Protein AF-A0A1Q2CX01-F1 (afdb_monomer_lite)

Foldseek 3Di:
DVLVVVLCVLLVVLCVLCVVPVDPDDLLVLLVLLVVLLVLLVVLLVVLLVLLVVVLVVVLVVVVVVVDDPVVSCVVSVVLVVVSVVLVVLLVVLSVLLVVLSVVLCVVQSCQLVVLLVLLVVLLVVLVVLLVVLVVLQVPLADPPDDDDVSVQSNLQSLLQSLVSNLSSLLSNLSSQLSNSVSSLSSSLSVQLSVLSNVLSVQLNVLSVDDDDRSSSSNSSSVSSVVSSVSNVCSVPPVVVVVSVVVSVVLNVCLVPFFPSDDPVDHDGTNPCSVPGTGRSNPRDHSPPDPDDD

pLDDT: mean 82.12, std 16.68, range [26.47, 97.44]

Sequence (294 aa):
MMLAMQADAVVGAIKQYAAKAELDLRATTEFEEVVDQLSGLMEAVGTAYRLDKKDAERRRLHFLQAKLSGTIVEQMFKPFFDSGAMIKAACDKALREIAEAINQLGDKAAHVPAALERDAATWESASSTIGGFTVEINGVSKLEGWTGKSAESYGNASKVQAGASTELSGVASAVANALGAIACFNRAIFLECRQAIRRATVDTMAATATGGGLYSRTVKATKILARLLDEIAKATNNPDLAAASDELQSQIAATRNSPALLTPEGWPSGGSQHGVNPSQTNNVPGAGGGGAPR

Secondary structure (DSSP, 8-state):
-HHHHHHHHHHHHHHHHHHTTT----HHHHHHHHHHHHHHHHHHHHHHHHHHHHHHHHHHHHHHHTT--HHHHHHHHHHHHHHHHHHHHHHHHHHHHHHHHHHHHHHHHTTHHHHHHHHHHHHHHHHHHHHHHHHHHHHTSS-TT--SHHHHHHHHHHHHHHHHHHHHHHHHHHHHHHHHHHHHHHHHHHHHHHHHHHHHHHHHHHHHH---STTHHHHHHHHHHHHHHHHHHHHHS-HHHHHHHHHHHHHHHHHHH--SS-BTTB---SSTTTTPPPP----S--TT------

Structure (mmCIF, N/CA/C/O backbone):
data_AF-A0A1Q2CX01-F1
#
_entry.id   AF-A0A1Q2CX01-F1
#
loop_
_atom_site.group_PDB
_atom_site.id
_atom_site.type_symbol
_atom_site.label_atom_id
_atom_site.label_alt_id
_atom_site.label_comp_id
_atom_site.label_asym_id
_atom_site.label_entity_id
_atom_site.label_seq_id
_atom_site.pdbx_PDB_ins_code
_atom_site.Cartn_x
_atom_site.Cartn_y
_atom_site.Cartn_z
_atom_site.occupancy
_atom_site.B_iso_or_equiv
_atom_site.auth_seq_id
_atom_site.auth_comp_id
_atom_site.auth_asym_id
_atom_site.auth_atom_id
_atom_site.pdbx_PDB_model_num
ATOM 1 N N . MET A 1 1 ? 3.708 -9.521 28.121 1.00 36.50 1 MET A N 1
ATOM 2 C CA . MET A 1 1 ? 5.023 -8.897 27.848 1.00 36.50 1 MET A CA 1
ATOM 3 C C . MET A 1 1 ? 5.535 -9.209 26.438 1.00 36.50 1 MET A C 1
ATOM 5 O O . MET A 1 1 ? 5.982 -8.289 25.779 1.00 36.50 1 MET A O 1
ATOM 9 N N . MET A 1 2 ? 5.391 -10.441 25.927 1.00 26.47 2 MET A N 1
ATOM 10 C CA . MET A 1 2 ? 5.813 -10.804 24.558 1.00 26.47 2 MET A CA 1
ATOM 11 C C . MET A 1 2 ? 4.973 -10.140 23.435 1.00 26.47 2 MET A C 1
ATOM 13 O O . MET A 1 2 ? 5.539 -9.702 22.445 1.00 26.47 2 MET A O 1
ATOM 17 N N . LEU A 1 3 ? 3.661 -9.949 23.643 1.00 28.11 3 LEU A N 1
ATOM 18 C CA . LEU A 1 3 ? 2.757 -9.256 22.698 1.00 28.11 3 LEU A CA 1
ATOM 19 C C . LEU A 1 3 ? 3.035 -7.744 22.552 1.00 28.11 3 LEU A C 1
ATOM 21 O O . LEU A 1 3 ? 2.860 -7.184 21.477 1.00 28.11 3 LEU A O 1
ATOM 25 N N . ALA A 1 4 ? 3.521 -7.080 23.609 1.00 31.80 4 ALA A N 1
ATOM 26 C CA . ALA A 1 4 ? 3.850 -5.650 23.563 1.00 31.80 4 ALA A CA 1
ATOM 27 C C . ALA A 1 4 ? 5.120 -5.373 22.734 1.00 31.80 4 ALA A C 1
ATOM 29 O O . ALA A 1 4 ? 5.174 -4.391 22.007 1.00 31.80 4 ALA A O 1
ATOM 30 N N . MET A 1 5 ? 6.105 -6.283 22.770 1.00 32.12 5 MET A N 1
ATOM 31 C CA . MET A 1 5 ? 7.311 -6.196 21.932 1.00 32.12 5 MET A CA 1
ATOM 32 C C . MET A 1 5 ? 7.038 -6.443 20.438 1.00 32.12 5 MET A C 1
ATOM 34 O O . MET A 1 5 ? 7.841 -6.035 19.605 1.00 32.12 5 MET A O 1
ATOM 38 N N . GLN A 1 6 ? 5.936 -7.116 20.086 1.00 38.88 6 GLN A N 1
ATOM 39 C CA . GLN A 1 6 ? 5.583 -7.437 18.696 1.00 38.88 6 GLN A CA 1
ATOM 40 C C . GLN A 1 6 ? 4.768 -6.316 18.028 1.00 38.88 6 GLN A C 1
ATOM 42 O O . GLN A 1 6 ? 4.998 -6.011 16.858 1.00 38.88 6 GLN A O 1
ATOM 47 N N . ALA A 1 7 ? 3.920 -5.614 18.789 1.00 36.34 7 ALA A N 1
ATOM 48 C CA . ALA A 1 7 ? 3.224 -4.408 18.329 1.00 36.34 7 ALA A CA 1
ATOM 49 C C . ALA A 1 7 ? 4.196 -3.266 17.964 1.00 36.34 7 ALA A C 1
ATOM 51 O O . ALA A 1 7 ? 4.007 -2.582 16.956 1.00 36.34 7 ALA A O 1
ATOM 52 N N . ASP A 1 8 ? 5.289 -3.116 18.720 1.00 43.22 8 ASP A N 1
ATOM 53 C CA . ASP A 1 8 ? 6.345 -2.135 18.435 1.00 43.22 8 ASP A CA 1
ATOM 54 C C . ASP A 1 8 ? 7.087 -2.408 17.117 1.00 43.22 8 ASP A C 1
ATOM 56 O O . ASP A 1 8 ? 7.623 -1.478 16.518 1.00 43.22 8 ASP A O 1
ATOM 60 N N . ALA A 1 9 ? 7.101 -3.650 16.622 1.00 47.25 9 ALA A N 1
ATOM 61 C CA . ALA A 1 9 ? 7.786 -4.001 15.380 1.00 47.25 9 ALA A CA 1
ATOM 62 C C . ALA A 1 9 ? 6.994 -3.569 14.138 1.00 47.25 9 ALA A C 1
ATOM 64 O O . ALA A 1 9 ? 7.571 -2.989 13.221 1.00 47.25 9 ALA A O 1
ATOM 65 N N . VAL A 1 10 ? 5.672 -3.779 14.122 1.00 43.06 10 VAL A N 1
ATOM 66 C CA . VAL A 1 10 ? 4.801 -3.340 13.014 1.00 43.06 10 VAL A CA 1
ATOM 67 C C . VAL A 1 10 ? 4.686 -1.822 13.002 1.00 43.06 10 VAL A C 1
ATOM 69 O O . VAL A 1 10 ? 4.912 -1.186 11.975 1.00 43.06 10 VAL A O 1
ATOM 72 N N . VAL A 1 11 ? 4.433 -1.220 14.163 1.00 43.66 11 VAL A N 1
ATOM 73 C CA . VAL A 1 11 ? 4.425 0.238 14.325 1.00 43.66 11 VAL A CA 1
ATOM 74 C C . VAL A 1 11 ? 5.796 0.826 14.020 1.00 43.66 11 VAL A C 1
ATOM 76 O O . VAL A 1 11 ? 5.876 1.888 13.416 1.00 43.66 11 VAL A O 1
ATOM 79 N N . GLY A 1 12 ? 6.876 0.147 14.401 1.00 47.84 12 GLY A N 1
ATOM 80 C CA . GLY A 1 12 ? 8.248 0.535 14.101 1.00 47.84 12 GLY A CA 1
ATOM 81 C C . GLY A 1 12 ? 8.561 0.473 12.610 1.00 47.84 12 GLY A C 1
ATOM 82 O O . GLY A 1 12 ? 9.168 1.405 12.095 1.00 47.84 12 GLY A O 1
ATOM 83 N N . ALA A 1 13 ? 8.096 -0.556 11.899 1.00 49.69 13 ALA A N 1
ATOM 84 C CA . ALA A 1 13 ? 8.238 -0.675 10.452 1.00 49.69 13 ALA A CA 1
ATOM 85 C C . ALA A 1 13 ? 7.418 0.398 9.721 1.00 49.69 13 ALA A C 1
ATOM 87 O O . ALA A 1 13 ? 7.971 1.101 8.878 1.00 49.69 13 ALA A O 1
ATOM 88 N N . ILE A 1 14 ? 6.152 0.604 10.110 1.00 47.97 14 ILE A N 1
ATOM 89 C CA . ILE A 1 14 ? 5.280 1.667 9.582 1.00 47.97 14 ILE A CA 1
ATOM 90 C C . ILE A 1 14 ? 5.895 3.041 9.849 1.00 47.97 14 ILE A C 1
ATOM 92 O O . ILE A 1 14 ? 5.997 3.853 8.937 1.00 47.97 14 ILE A O 1
ATOM 96 N N . LYS A 1 15 ? 6.351 3.311 11.079 1.00 42.69 15 LYS A N 1
ATOM 97 C CA . LYS A 1 15 ? 6.956 4.594 11.458 1.00 42.69 15 LYS A CA 1
ATOM 98 C C . LYS A 1 15 ? 8.313 4.805 10.810 1.00 42.69 15 LYS A C 1
ATOM 100 O O . LYS A 1 15 ? 8.594 5.927 10.425 1.00 42.69 15 LYS A O 1
ATOM 105 N N . GLN A 1 16 ? 9.153 3.784 10.654 1.00 51.91 16 GLN A N 1
ATOM 106 C CA . GLN A 1 16 ? 10.405 3.916 9.901 1.00 51.91 16 GLN A CA 1
ATOM 107 C C . GLN A 1 16 ? 10.135 4.202 8.424 1.00 51.91 16 GLN A C 1
ATOM 109 O O . GLN A 1 16 ? 10.851 5.008 7.831 1.00 51.91 16 GLN A O 1
ATOM 114 N N . TYR A 1 17 ? 9.098 3.591 7.849 1.00 44.72 17 TYR A N 1
ATOM 115 C CA . TYR A 1 17 ? 8.656 3.880 6.489 1.00 44.72 17 TYR A CA 1
ATOM 116 C C . TYR A 1 17 ? 8.076 5.294 6.357 1.00 44.72 17 TYR A C 1
ATOM 118 O O . TYR A 1 17 ? 8.481 6.033 5.465 1.00 44.72 17 TYR A O 1
ATOM 126 N N . ALA A 1 18 ? 7.206 5.712 7.279 1.00 41.25 18 ALA A N 1
ATOM 127 C CA . ALA A 1 18 ? 6.589 7.036 7.297 1.00 41.25 18 ALA A CA 1
ATOM 128 C C . ALA A 1 18 ? 7.594 8.160 7.610 1.00 41.25 18 ALA A C 1
ATOM 130 O O . ALA A 1 18 ? 7.585 9.197 6.952 1.00 41.25 18 ALA A O 1
ATOM 131 N N . ALA A 1 19 ? 8.512 7.942 8.559 1.00 44.62 19 ALA A N 1
ATOM 132 C CA . ALA A 1 19 ? 9.551 8.899 8.946 1.00 44.62 19 ALA A CA 1
ATOM 133 C C . ALA A 1 19 ? 10.652 9.042 7.888 1.00 44.62 19 ALA A C 1
ATOM 135 O O . ALA A 1 19 ? 11.235 10.114 7.763 1.00 44.62 19 ALA A O 1
ATOM 136 N N . LYS A 1 20 ? 10.926 7.999 7.089 1.00 43.31 20 LYS A N 1
ATOM 137 C CA . LYS A 1 20 ? 11.776 8.135 5.895 1.00 43.31 20 LYS A CA 1
ATOM 138 C C . LYS A 1 20 ? 11.107 8.930 4.771 1.00 43.31 20 LYS A C 1
ATOM 140 O O . LYS A 1 20 ? 11.813 9.329 3.847 1.00 43.31 20 LYS A O 1
ATOM 145 N N . ALA A 1 21 ? 9.787 9.112 4.809 1.00 43.44 21 ALA A N 1
ATOM 146 C CA . ALA A 1 21 ? 9.013 9.498 3.637 1.00 43.44 21 ALA A CA 1
ATOM 147 C C . ALA A 1 21 ? 8.280 10.849 3.715 1.00 43.44 21 ALA A C 1
ATOM 149 O O . ALA A 1 21 ? 7.718 11.212 2.688 1.00 43.44 21 ALA A O 1
ATOM 150 N N . GLU A 1 22 ? 8.281 11.581 4.845 1.00 42.69 22 GLU A N 1
ATOM 151 C CA . GLU A 1 22 ? 7.557 12.872 5.012 1.00 42.69 22 GLU A CA 1
ATOM 152 C C . GLU A 1 22 ? 6.192 12.872 4.281 1.00 42.69 22 GLU A C 1
ATOM 154 O O . GLU A 1 22 ? 5.928 13.664 3.378 1.00 42.69 22 GLU A O 1
ATOM 159 N N . LEU A 1 23 ? 5.348 11.885 4.597 1.00 46.50 23 LEU A N 1
ATOM 160 C CA . LEU A 1 23 ? 4.123 11.600 3.846 1.00 46.50 23 LEU A CA 1
ATOM 161 C C . LEU A 1 23 ? 2.998 12.590 4.191 1.00 46.50 23 LEU A C 1
ATOM 163 O O . LEU A 1 23 ? 2.188 12.326 5.074 1.00 46.50 23 LEU A O 1
ATOM 167 N N . ASP A 1 24 ? 2.927 13.689 3.439 1.00 44.38 24 ASP A N 1
ATOM 168 C CA . ASP A 1 24 ? 1.780 14.612 3.371 1.00 44.38 24 ASP A CA 1
ATOM 169 C C . ASP A 1 24 ? 1.174 14.601 1.948 1.00 44.38 24 ASP A C 1
ATOM 171 O O . ASP A 1 24 ? 1.136 15.602 1.233 1.00 44.38 24 ASP A O 1
ATOM 175 N N . LEU A 1 25 ? 0.795 13.410 1.469 1.00 47.06 25 LEU A N 1
ATOM 176 C CA . LEU A 1 25 ? 0.334 13.172 0.088 1.00 47.06 25 LEU A CA 1
ATOM 177 C C . LEU A 1 25 ? -1.130 12.678 0.057 1.00 47.06 25 LEU A C 1
ATOM 179 O O . LEU A 1 25 ? -1.686 12.296 1.088 1.00 47.06 25 LEU A O 1
ATOM 183 N N . ARG A 1 26 ? -1.818 12.758 -1.088 1.00 53.38 26 ARG A N 1
ATOM 184 C CA . ARG A 1 26 ? -3.241 12.384 -1.250 1.00 53.38 26 ARG A CA 1
ATOM 185 C C . ARG A 1 26 ? -3.375 11.192 -2.194 1.00 53.38 26 ARG A C 1
ATOM 187 O O . ARG A 1 26 ? -3.143 11.406 -3.370 1.00 53.38 26 ARG A O 1
ATOM 194 N N . ALA A 1 27 ? -3.900 10.053 -1.722 1.00 49.62 27 ALA A N 1
ATOM 195 C CA . ALA A 1 27 ? -3.931 8.724 -2.382 1.00 49.62 27 ALA A CA 1
ATOM 196 C C . ALA A 1 27 ? -4.066 8.649 -3.928 1.00 49.62 27 ALA A C 1
ATOM 198 O O . ALA A 1 27 ? -3.458 7.792 -4.570 1.00 49.62 27 ALA A O 1
ATOM 199 N N . THR A 1 28 ? -4.908 9.488 -4.541 1.00 59.72 28 THR A N 1
ATOM 200 C CA . THR A 1 28 ? -5.078 9.543 -6.007 1.00 59.72 28 THR A CA 1
ATOM 201 C C . THR A 1 28 ? -3.853 10.120 -6.712 1.00 59.72 28 THR A C 1
ATOM 203 O O . THR A 1 28 ? -3.489 9.671 -7.794 1.00 59.72 28 THR A O 1
ATOM 206 N N . THR A 1 29 ? -3.181 11.069 -6.070 1.00 73.12 29 THR A N 1
ATOM 207 C CA . THR A 1 29 ? -1.984 11.738 -6.565 1.00 73.12 29 THR A CA 1
ATOM 208 C C . THR A 1 29 ? -0.785 10.789 -6.603 1.00 73.12 29 THR A C 1
ATOM 210 O O . THR A 1 29 ? -0.017 10.850 -7.551 1.00 73.12 29 THR A O 1
ATOM 213 N N . GLU A 1 30 ? -0.616 9.859 -5.656 1.00 75.44 30 GLU A N 1
ATOM 214 C CA . GLU A 1 30 ? 0.538 8.944 -5.666 1.00 75.44 30 GLU A CA 1
ATOM 215 C C . GLU A 1 30 ? 0.474 7.949 -6.831 1.00 75.44 30 GLU A C 1
ATOM 217 O O . GLU A 1 30 ? 1.506 7.649 -7.433 1.00 75.44 30 GLU A O 1
ATOM 222 N N . PHE A 1 31 ? -0.715 7.441 -7.177 1.00 84.44 31 PHE A N 1
ATOM 223 C CA . PHE A 1 31 ? -0.859 6.582 -8.356 1.00 84.44 31 PHE A CA 1
ATOM 224 C C . PHE A 1 31 ? -0.663 7.374 -9.656 1.00 84.44 31 PHE A C 1
ATOM 226 O O . PHE A 1 31 ? 0.059 6.917 -10.541 1.00 84.44 31 PHE A O 1
ATOM 233 N N . GLU A 1 32 ? -1.241 8.575 -9.755 1.00 85.94 32 GLU A N 1
ATOM 234 C CA . GLU A 1 32 ? -1.018 9.481 -10.891 1.00 85.94 32 GLU A CA 1
ATOM 235 C C . GLU A 1 32 ? 0.477 9.788 -11.073 1.00 85.94 32 GLU A C 1
ATOM 237 O O . GLU A 1 32 ? 1.008 9.658 -12.173 1.00 85.94 32 GLU A O 1
ATOM 242 N N . GLU A 1 33 ? 1.202 10.062 -9.988 1.00 87.81 33 GLU A N 1
ATOM 243 C CA . GLU A 1 33 ? 2.649 10.267 -10.023 1.00 87.81 33 GLU A CA 1
ATOM 244 C C . GLU A 1 33 ? 3.415 9.024 -10.499 1.00 87.81 33 GLU A C 1
ATOM 246 O O . GLU A 1 33 ? 4.408 9.153 -11.217 1.00 87.81 33 GLU A O 1
ATOM 251 N N . VAL A 1 34 ? 2.991 7.812 -10.123 1.00 90.00 34 VAL A N 1
ATOM 252 C CA . VAL A 1 34 ? 3.582 6.562 -10.640 1.00 90.00 34 VAL A CA 1
ATOM 253 C C . VAL A 1 34 ? 3.391 6.465 -12.159 1.00 90.00 34 VAL A C 1
ATOM 255 O O . VAL A 1 34 ? 4.343 6.134 -12.872 1.00 90.00 34 VAL A O 1
ATOM 258 N N . VAL A 1 35 ? 2.198 6.791 -12.662 1.00 91.12 35 VAL A N 1
ATOM 259 C CA . VAL A 1 35 ? 1.880 6.798 -14.101 1.00 91.12 35 VAL A CA 1
ATOM 260 C C . VAL A 1 35 ? 2.681 7.872 -14.850 1.00 91.12 35 VAL A C 1
ATOM 262 O O . VAL A 1 35 ? 3.231 7.607 -15.925 1.00 91.12 35 VAL A O 1
ATOM 265 N N . ASP A 1 36 ? 2.835 9.058 -14.268 1.00 91.56 36 ASP A N 1
ATOM 266 C CA . ASP A 1 36 ? 3.650 10.136 -14.831 1.00 91.56 36 ASP A CA 1
ATOM 267 C C . ASP A 1 36 ? 5.134 9.741 -14.906 1.00 91.56 36 ASP A C 1
ATOM 269 O O . ASP A 1 36 ? 5.790 9.924 -15.937 1.00 91.56 36 ASP A O 1
ATOM 273 N N . GLN A 1 37 ? 5.676 9.124 -13.849 1.00 93.25 37 GLN A N 1
ATOM 274 C CA . GLN A 1 37 ? 7.053 8.618 -13.854 1.00 93.25 37 GLN A CA 1
ATOM 275 C C . GLN A 1 37 ? 7.252 7.502 -14.888 1.00 93.25 37 GLN A C 1
ATOM 277 O O . GLN A 1 37 ? 8.307 7.445 -15.530 1.00 93.25 37 GLN A O 1
ATOM 282 N N . LEU A 1 38 ? 6.253 6.634 -15.087 1.00 94.25 38 LEU A N 1
ATOM 283 C CA . LEU A 1 38 ? 6.289 5.606 -16.127 1.00 94.25 38 LEU A CA 1
ATOM 284 C C . LEU A 1 38 ? 6.375 6.236 -17.522 1.00 94.25 38 LEU A C 1
ATOM 286 O O . LEU A 1 38 ? 7.168 5.785 -18.350 1.00 94.25 38 LEU A O 1
ATOM 290 N N . SER A 1 39 ? 5.625 7.310 -17.768 1.00 94.44 39 SER A N 1
ATOM 291 C CA . SER A 1 39 ? 5.695 8.060 -19.027 1.00 94.44 39 SER A CA 1
ATOM 292 C C . SER A 1 39 ? 7.102 8.626 -19.266 1.00 94.44 39 SER A C 1
ATOM 294 O O . SER A 1 39 ? 7.655 8.477 -20.360 1.00 94.44 39 SER A O 1
ATOM 296 N N . GLY A 1 40 ? 7.739 9.171 -18.224 1.00 94.19 40 GLY A N 1
ATOM 297 C CA . GLY A 1 40 ? 9.136 9.619 -18.280 1.00 94.19 40 GLY A CA 1
ATOM 298 C C . GLY A 1 40 ? 10.131 8.486 -18.577 1.00 94.19 40 GLY A C 1
ATOM 299 O O . GLY A 1 40 ? 11.054 8.654 -19.380 1.00 94.19 40 GLY A O 1
ATOM 300 N N . LEU A 1 41 ? 9.925 7.299 -17.997 1.00 96.56 41 LEU A N 1
ATOM 301 C CA . LEU A 1 41 ? 10.729 6.111 -18.302 1.00 96.56 41 LEU A CA 1
ATOM 302 C C . LEU A 1 41 ? 10.573 5.685 -19.769 1.00 96.56 41 LEU A C 1
ATOM 304 O O . LEU A 1 41 ? 11.568 5.402 -20.442 1.00 96.56 41 LEU A O 1
ATOM 308 N N . MET A 1 42 ? 9.341 5.661 -20.285 1.00 96.44 42 MET A N 1
ATOM 309 C CA . MET A 1 42 ? 9.060 5.329 -21.685 1.00 96.44 42 MET A CA 1
ATOM 310 C C . MET A 1 42 ? 9.773 6.294 -22.641 1.00 96.44 42 MET A C 1
ATOM 312 O O . MET A 1 42 ? 10.374 5.854 -23.628 1.00 96.44 42 MET A O 1
ATOM 316 N N . GLU A 1 43 ? 9.780 7.592 -22.332 1.00 95.94 43 GLU A N 1
ATOM 317 C CA . GLU A 1 43 ? 10.514 8.594 -23.108 1.00 95.94 43 GLU A CA 1
ATOM 318 C C . GLU A 1 43 ? 12.036 8.371 -23.056 1.00 95.94 43 GLU A C 1
ATOM 320 O O . GLU A 1 43 ? 12.714 8.438 -24.092 1.00 95.94 43 GLU A O 1
ATOM 325 N N . ALA A 1 44 ? 12.587 8.052 -21.881 1.00 95.69 44 ALA A N 1
ATOM 326 C CA . ALA A 1 44 ? 14.011 7.768 -21.715 1.00 95.69 44 ALA A CA 1
ATOM 327 C C . ALA A 1 44 ? 14.448 6.540 -22.538 1.00 95.69 44 ALA A C 1
ATOM 329 O O . ALA A 1 44 ? 15.446 6.599 -23.267 1.00 95.69 44 ALA A O 1
ATOM 330 N N . VAL A 1 45 ? 13.667 5.454 -22.505 1.00 95.88 45 VAL A N 1
ATOM 331 C CA . VAL A 1 45 ? 13.909 4.246 -23.315 1.00 95.88 45 VAL A CA 1
ATOM 332 C C . VAL A 1 45 ? 13.783 4.555 -24.810 1.00 95.88 45 VAL A C 1
ATOM 334 O O . VAL A 1 45 ? 14.649 4.170 -25.603 1.00 95.88 45 VAL A O 1
ATOM 337 N N . GLY A 1 46 ? 12.753 5.308 -25.210 1.00 94.88 46 GLY A N 1
ATOM 338 C CA . GLY A 1 46 ? 12.572 5.749 -26.594 1.00 94.88 46 GLY A CA 1
ATOM 339 C C . GLY A 1 46 ? 13.741 6.603 -27.095 1.00 94.88 46 GLY A C 1
ATOM 340 O O . GLY A 1 46 ? 14.172 6.482 -28.244 1.00 94.88 46 GLY A O 1
ATOM 341 N N . THR A 1 47 ? 14.315 7.432 -26.227 1.00 95.19 47 THR A N 1
ATOM 342 C CA . THR A 1 47 ? 15.509 8.230 -26.524 1.00 95.19 47 THR A CA 1
ATOM 343 C C . THR A 1 47 ? 16.753 7.361 -26.684 1.00 95.19 47 THR A C 1
ATOM 345 O O . THR A 1 47 ? 17.475 7.532 -27.669 1.00 95.19 47 THR A O 1
ATOM 348 N N . ALA A 1 48 ? 16.971 6.381 -25.802 1.00 94.31 48 ALA A N 1
ATOM 349 C CA . ALA A 1 48 ? 18.068 5.420 -25.934 1.00 94.31 48 ALA A CA 1
ATOM 350 C C . ALA A 1 48 ? 18.020 4.681 -27.285 1.00 94.31 48 ALA A C 1
ATOM 352 O O . ALA A 1 48 ? 19.030 4.621 -27.994 1.00 94.31 48 ALA A O 1
ATOM 353 N N . TYR A 1 49 ? 16.834 4.212 -27.688 1.00 94.56 49 TYR A N 1
ATOM 354 C CA . TYR A 1 49 ? 16.635 3.547 -28.977 1.00 94.56 49 TYR A CA 1
ATOM 355 C C . TYR A 1 49 ? 16.879 4.475 -30.174 1.00 94.56 49 TYR A C 1
ATOM 357 O O . TYR A 1 49 ? 17.566 4.094 -31.124 1.00 94.56 49 TYR A O 1
ATOM 365 N N . ARG A 1 50 ? 16.366 5.715 -30.140 1.00 94.56 50 ARG A N 1
ATOM 366 C CA . ARG A 1 50 ? 16.596 6.705 -31.211 1.00 94.56 50 ARG A CA 1
ATOM 367 C C . ARG A 1 50 ? 18.084 6.999 -31.411 1.00 94.56 50 ARG A C 1
ATOM 369 O O . ARG A 1 50 ? 18.535 7.082 -32.554 1.00 94.56 50 ARG A O 1
ATOM 376 N N . LEU A 1 51 ? 18.841 7.142 -30.322 1.00 93.69 51 LEU A N 1
ATOM 377 C CA . LEU A 1 51 ? 20.288 7.370 -30.380 1.00 93.69 51 LEU A CA 1
ATOM 378 C C . LEU A 1 51 ? 21.024 6.175 -30.992 1.00 93.69 51 LEU A C 1
ATOM 380 O O . LEU A 1 51 ? 21.851 6.360 -31.883 1.00 93.69 51 LEU A O 1
ATOM 384 N N . ASP A 1 52 ? 20.686 4.957 -30.575 1.00 93.31 52 ASP A N 1
ATOM 385 C CA . ASP A 1 52 ? 21.293 3.745 -31.125 1.00 93.31 52 ASP A CA 1
ATOM 386 C C . ASP A 1 52 ? 20.978 3.551 -32.614 1.00 93.31 52 ASP A C 1
ATOM 388 O O . ASP A 1 52 ? 21.872 3.217 -33.395 1.00 93.31 52 ASP A O 1
ATOM 392 N N . LYS A 1 53 ? 19.734 3.818 -33.034 1.00 92.06 53 LYS A N 1
ATOM 393 C CA . LYS A 1 53 ? 19.335 3.772 -34.447 1.00 92.06 53 LYS A CA 1
ATOM 394 C C . LYS A 1 53 ? 20.141 4.770 -35.284 1.00 92.06 53 LYS A C 1
ATOM 396 O O . LYS A 1 53 ? 20.675 4.402 -36.330 1.00 92.06 53 LYS A O 1
ATOM 401 N N . LYS A 1 54 ? 20.293 6.005 -34.796 1.00 92.25 54 LYS A N 1
ATOM 402 C CA . LYS A 1 54 ? 21.090 7.051 -35.455 1.00 92.25 54 LYS A CA 1
ATOM 403 C C . LYS A 1 54 ? 22.570 6.665 -35.567 1.00 92.25 54 LYS A C 1
ATOM 405 O O . LYS A 1 54 ? 23.183 6.892 -36.610 1.00 92.25 54 LYS A O 1
ATOM 410 N N . ASP A 1 55 ? 23.143 6.063 -34.525 1.00 90.56 55 ASP A N 1
ATOM 411 C CA . ASP A 1 55 ? 24.528 5.578 -34.545 1.00 90.56 55 ASP A CA 1
ATOM 412 C C . ASP A 1 55 ? 24.711 4.421 -35.546 1.00 90.56 55 ASP A C 1
ATOM 414 O O . ASP A 1 55 ? 25.709 4.385 -36.272 1.00 90.56 55 ASP A O 1
ATOM 418 N N . ALA A 1 56 ? 23.740 3.504 -35.639 1.00 88.25 56 ALA A N 1
ATOM 419 C CA . ALA A 1 56 ? 23.747 2.414 -36.615 1.00 88.25 56 ALA A CA 1
ATOM 420 C C . ALA A 1 56 ? 23.671 2.931 -38.063 1.00 88.25 56 ALA A C 1
ATOM 422 O O . ALA A 1 56 ? 24.455 2.510 -38.917 1.00 88.25 56 ALA A O 1
ATOM 423 N N . GLU A 1 57 ? 22.781 3.889 -38.333 1.00 89.19 57 GLU A N 1
ATOM 424 C CA . GLU A 1 57 ? 22.653 4.546 -39.640 1.00 89.19 57 GLU A CA 1
ATOM 425 C C . GLU A 1 57 ? 23.929 5.302 -40.027 1.00 89.19 57 GLU A C 1
ATOM 427 O O . GLU A 1 57 ? 24.417 5.160 -41.149 1.00 89.19 57 GLU A O 1
ATOM 432 N N . ARG A 1 58 ? 24.533 6.044 -39.088 1.00 88.81 58 ARG A N 1
ATOM 433 C CA . ARG A 1 58 ? 25.807 6.744 -39.315 1.00 88.81 58 ARG A CA 1
ATOM 434 C C . ARG A 1 58 ? 26.931 5.772 -39.674 1.00 88.81 58 ARG A C 1
ATOM 436 O O . ARG A 1 58 ? 27.691 6.045 -40.600 1.00 88.81 58 ARG A O 1
ATOM 443 N N . ARG A 1 59 ? 27.031 4.635 -38.974 1.00 85.00 59 ARG A N 1
ATOM 444 C CA . ARG A 1 59 ? 28.015 3.589 -39.299 1.00 85.00 59 ARG A CA 1
ATOM 445 C C . ARG A 1 59 ? 27.767 3.030 -40.700 1.00 85.00 59 ARG A C 1
ATOM 447 O O . ARG A 1 59 ? 28.706 2.991 -41.487 1.00 85.00 59 ARG A O 1
ATOM 454 N N . ARG A 1 60 ? 26.522 2.688 -41.054 1.00 83.44 60 ARG A N 1
ATOM 455 C CA . ARG A 1 60 ? 26.166 2.230 -42.412 1.00 83.44 60 ARG A CA 1
ATOM 456 C C . ARG A 1 60 ? 26.602 3.236 -43.483 1.00 83.44 60 ARG A C 1
ATOM 458 O O . ARG A 1 60 ? 27.228 2.842 -44.463 1.00 83.44 60 ARG A O 1
ATOM 465 N N . LEU A 1 61 ? 26.305 4.523 -43.289 1.00 86.25 61 LEU A N 1
ATOM 466 C CA . LEU A 1 61 ? 26.692 5.588 -44.221 1.00 86.25 61 LEU A CA 1
ATOM 467 C C . LEU A 1 61 ? 28.212 5.690 -44.381 1.00 86.25 61 LEU A C 1
ATOM 469 O O . LEU A 1 61 ? 28.693 5.791 -45.506 1.00 86.25 61 LEU A O 1
ATOM 473 N N . HIS A 1 62 ? 28.968 5.595 -43.286 1.00 83.69 62 HIS A N 1
ATOM 474 C CA . HIS A 1 62 ? 30.431 5.593 -43.332 1.00 83.69 62 HIS A CA 1
ATOM 475 C C . HIS A 1 62 ? 30.982 4.420 -44.167 1.00 83.69 62 HIS A C 1
ATOM 477 O O . HIS A 1 62 ? 31.891 4.608 -44.972 1.00 83.69 62 HIS A O 1
ATOM 483 N N . PHE A 1 63 ? 30.404 3.217 -44.046 1.00 78.44 63 PHE A N 1
ATOM 484 C CA . PHE A 1 63 ? 30.804 2.062 -44.865 1.00 78.44 63 PHE A CA 1
ATOM 485 C C . PHE A 1 63 ? 30.417 2.199 -46.345 1.00 78.44 63 PHE A C 1
ATOM 487 O O . PHE A 1 63 ? 31.189 1.788 -47.209 1.00 78.44 63 PHE A O 1
ATOM 494 N N . LEU A 1 64 ? 29.269 2.810 -46.658 1.00 78.56 64 LEU A N 1
ATOM 495 C CA . LEU A 1 64 ? 28.891 3.125 -48.045 1.00 78.56 64 LEU A CA 1
ATOM 496 C C . LEU A 1 64 ? 29.845 4.155 -48.672 1.00 78.56 64 LEU A C 1
ATOM 498 O O . LEU A 1 64 ? 30.246 4.011 -49.825 1.00 78.56 64 LEU A O 1
ATOM 502 N N . GLN A 1 65 ? 30.252 5.173 -47.908 1.00 82.12 65 GLN A N 1
ATOM 503 C CA . GLN A 1 65 ? 31.212 6.189 -48.355 1.00 82.12 65 GLN A CA 1
ATOM 504 C C . GLN A 1 65 ? 32.623 5.622 -48.565 1.00 82.12 65 GLN A C 1
ATOM 506 O O . GLN A 1 65 ? 33.351 6.104 -49.432 1.00 82.12 65 GLN A O 1
ATOM 511 N N . ALA A 1 66 ? 32.983 4.546 -47.859 1.00 79.06 66 ALA A N 1
ATOM 512 C CA . ALA A 1 66 ? 34.236 3.811 -48.044 1.00 79.06 66 ALA A CA 1
ATOM 513 C C . ALA A 1 66 ? 34.299 2.975 -49.349 1.00 79.06 66 ALA A C 1
ATOM 515 O O . ALA A 1 66 ? 35.181 2.132 -49.496 1.00 79.06 66 ALA A O 1
ATOM 516 N N . LYS A 1 67 ? 33.392 3.220 -50.310 1.00 68.12 67 LYS A N 1
ATOM 517 C CA . LYS A 1 67 ? 33.325 2.598 -51.649 1.00 68.12 67 LYS A CA 1
ATOM 518 C C . LYS A 1 67 ? 33.077 1.084 -51.674 1.00 68.12 67 LYS A C 1
ATOM 520 O O . LYS A 1 67 ? 33.366 0.431 -52.676 1.00 68.12 67 LYS A O 1
ATOM 525 N N . LEU A 1 68 ? 32.495 0.517 -50.620 1.00 69.62 68 LEU A N 1
ATOM 526 C CA . LEU A 1 68 ? 31.930 -0.832 -50.691 1.00 69.62 68 LEU A CA 1
ATOM 527 C C . LEU A 1 68 ? 30.658 -0.817 -51.552 1.00 69.62 68 LEU A C 1
ATOM 529 O O . LEU A 1 68 ? 29.903 0.157 -51.535 1.00 69.62 68 LEU A O 1
ATOM 533 N N . SER A 1 69 ? 30.403 -1.890 -52.308 1.00 74.50 69 SER A N 1
ATOM 534 C CA . SER A 1 69 ? 29.172 -1.978 -53.099 1.00 74.50 69 SER A CA 1
ATOM 535 C C . SER A 1 69 ? 27.946 -1.968 -52.178 1.00 74.50 69 SER A C 1
ATOM 537 O O . SER A 1 69 ? 27.958 -2.572 -51.101 1.00 74.50 69 SER A O 1
ATOM 539 N N . GLY A 1 70 ? 26.875 -1.287 -52.600 1.00 73.56 70 GLY A N 1
ATOM 540 C CA . GLY A 1 70 ? 25.657 -1.145 -51.792 1.00 73.56 70 GLY A CA 1
ATOM 541 C C . GLY A 1 70 ? 25.089 -2.490 -51.329 1.00 73.56 70 GLY A C 1
ATOM 542 O O . GLY A 1 70 ? 24.718 -2.632 -50.168 1.00 73.56 70 GLY A O 1
ATOM 543 N N . THR A 1 71 ? 25.138 -3.507 -52.192 1.00 79.56 71 THR A N 1
ATOM 544 C CA . THR A 1 71 ? 24.679 -4.871 -51.893 1.00 79.56 71 THR A CA 1
ATOM 545 C C . THR A 1 71 ? 25.515 -5.559 -50.808 1.00 79.56 71 THR A C 1
ATOM 547 O O . THR A 1 71 ? 24.953 -6.225 -49.941 1.00 79.56 71 THR A O 1
ATOM 550 N N . ILE A 1 72 ? 26.844 -5.377 -50.807 1.00 78.00 72 ILE A N 1
ATOM 551 C CA . ILE A 1 72 ? 27.726 -5.952 -49.776 1.00 78.00 72 ILE A CA 1
ATOM 552 C C . ILE A 1 72 ? 27.471 -5.274 -48.427 1.00 78.00 72 ILE A C 1
ATOM 554 O O . ILE A 1 72 ? 27.379 -5.951 -47.403 1.00 78.00 72 ILE A O 1
ATOM 558 N N . VAL A 1 73 ? 27.303 -3.947 -48.412 1.00 75.56 73 VAL A N 1
ATOM 559 C CA . VAL A 1 73 ? 26.997 -3.214 -47.174 1.00 75.56 73 VAL A CA 1
ATOM 560 C C . VAL A 1 73 ? 25.621 -3.599 -46.630 1.00 75.56 73 VAL A C 1
ATOM 562 O O . VAL A 1 73 ? 25.474 -3.775 -45.424 1.00 75.56 73 VAL A O 1
ATOM 565 N N . GLU A 1 74 ? 24.617 -3.787 -47.486 1.00 77.88 74 GLU A N 1
ATOM 566 C CA . GLU A 1 74 ? 23.290 -4.238 -47.056 1.00 77.88 74 GLU A CA 1
ATOM 567 C C . GLU A 1 74 ? 23.308 -5.644 -46.460 1.00 77.88 74 GLU A C 1
ATOM 569 O O . GLU A 1 74 ? 22.752 -5.844 -45.380 1.00 77.88 74 GLU A O 1
ATOM 574 N N . GLN A 1 75 ? 23.990 -6.600 -47.096 1.00 80.56 75 GLN A N 1
ATOM 575 C CA . GLN A 1 75 ? 24.124 -7.953 -46.547 1.00 80.56 75 GLN A CA 1
ATOM 576 C C . GLN A 1 75 ? 24.898 -7.965 -45.223 1.00 80.56 75 GLN A C 1
ATOM 578 O O . GLN A 1 75 ? 24.515 -8.679 -44.300 1.00 80.56 75 GLN A O 1
ATOM 583 N N . MET A 1 76 ? 25.938 -7.137 -45.099 1.00 77.38 76 MET A N 1
ATOM 584 C CA . MET A 1 76 ? 26.733 -7.026 -43.875 1.00 77.38 76 MET A CA 1
ATOM 585 C C . MET A 1 76 ? 25.947 -6.377 -42.729 1.00 77.38 76 MET A C 1
ATOM 587 O O . MET A 1 76 ? 26.099 -6.779 -41.576 1.00 77.38 76 MET A O 1
ATOM 591 N N . PHE A 1 77 ? 25.099 -5.386 -43.028 1.00 78.62 77 PHE A N 1
ATOM 592 C CA . PHE A 1 77 ? 24.356 -4.650 -42.005 1.00 78.62 77 PHE A CA 1
ATOM 593 C C . PHE A 1 77 ? 22.988 -5.236 -41.647 1.00 78.62 77 PHE A C 1
ATOM 595 O O . PHE A 1 77 ? 22.486 -4.961 -40.555 1.00 78.62 77 PHE A O 1
ATOM 602 N N . LYS A 1 78 ? 22.393 -6.062 -42.514 1.00 80.31 78 LYS A N 1
ATOM 603 C CA . LYS A 1 78 ? 21.080 -6.680 -42.284 1.00 80.31 78 LYS A CA 1
ATOM 604 C C . LYS A 1 78 ? 20.968 -7.406 -40.929 1.00 80.31 78 LYS A C 1
ATOM 606 O O . LYS A 1 78 ? 20.065 -7.042 -40.178 1.00 80.31 78 LYS A O 1
ATOM 611 N N . PRO A 1 79 ? 21.904 -8.290 -40.521 1.00 78.94 79 PRO A N 1
ATOM 612 C CA . PRO A 1 79 ? 21.834 -8.951 -39.213 1.00 78.94 79 PRO A CA 1
ATOM 613 C C . PRO A 1 79 ? 21.820 -7.976 -38.026 1.00 78.94 79 PRO A C 1
ATOM 615 O O . PRO A 1 79 ? 21.205 -8.255 -36.998 1.00 78.94 79 PRO A O 1
ATOM 618 N N . PHE A 1 80 ? 22.469 -6.813 -38.154 1.00 77.00 80 PHE A N 1
ATOM 619 C CA . PHE A 1 80 ? 22.487 -5.794 -37.103 1.00 77.00 80 PHE A CA 1
ATOM 620 C C . PHE A 1 80 ? 21.167 -5.027 -37.009 1.00 77.00 80 PHE A C 1
ATOM 622 O O . PHE A 1 80 ? 20.741 -4.691 -35.904 1.00 77.00 80 PHE A O 1
ATOM 629 N N . PHE A 1 81 ? 20.512 -4.751 -38.140 1.00 79.00 81 PHE A N 1
ATOM 630 C CA . PHE A 1 81 ? 19.177 -4.150 -38.142 1.00 79.00 81 PHE A CA 1
ATOM 631 C C . PHE A 1 81 ? 18.119 -5.130 -37.633 1.00 79.00 81 PHE A C 1
ATOM 633 O O . PHE A 1 81 ? 17.293 -4.735 -36.812 1.00 79.00 81 PHE A O 1
ATOM 640 N N . ASP A 1 82 ? 18.205 -6.402 -38.027 1.00 83.44 82 ASP A N 1
ATOM 641 C CA . ASP A 1 82 ? 17.329 -7.465 -37.527 1.00 83.44 82 ASP A CA 1
ATOM 642 C C . ASP A 1 82 ? 17.503 -7.633 -36.004 1.00 83.44 82 ASP A C 1
ATOM 644 O O . ASP A 1 82 ? 16.526 -7.623 -35.254 1.00 83.44 82 ASP A O 1
ATOM 648 N N . SER A 1 83 ? 18.750 -7.644 -35.515 1.00 84.06 83 SER A N 1
ATOM 649 C CA . SER A 1 83 ? 19.050 -7.645 -34.073 1.00 84.06 83 SER A CA 1
ATOM 650 C C . SER A 1 83 ? 18.505 -6.399 -33.367 1.00 84.06 83 SER A C 1
ATOM 652 O O . SER A 1 83 ? 17.946 -6.497 -32.278 1.00 84.06 83 SER A O 1
ATOM 654 N N . GLY A 1 84 ? 18.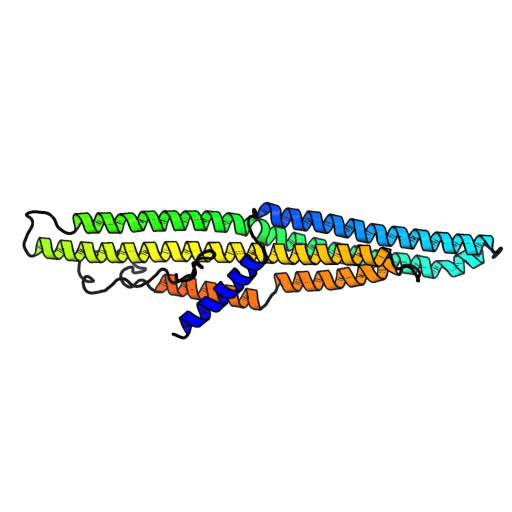616 -5.220 -33.988 1.00 87.44 84 GLY A N 1
ATOM 655 C CA . GLY A 1 84 ? 18.053 -3.974 -33.466 1.00 87.44 84 GLY A CA 1
ATOM 656 C C . GLY A 1 84 ? 16.529 -4.012 -33.330 1.00 87.44 84 GLY A C 1
ATOM 657 O O . GLY A 1 84 ? 15.989 -3.533 -32.331 1.00 87.44 84 GLY A O 1
ATOM 658 N N . ALA A 1 85 ? 15.832 -4.618 -34.295 1.00 89.44 85 ALA A N 1
ATOM 659 C CA . ALA A 1 85 ? 14.389 -4.830 -34.230 1.00 89.44 85 ALA A CA 1
ATOM 660 C C . ALA A 1 85 ? 14.008 -5.792 -33.093 1.00 89.44 85 ALA A C 1
ATOM 662 O O . ALA A 1 85 ? 13.082 -5.498 -32.337 1.00 89.44 85 ALA A O 1
ATOM 663 N N . MET A 1 86 ? 14.757 -6.886 -32.910 1.00 91.31 86 MET A N 1
ATOM 664 C CA . MET A 1 86 ? 14.549 -7.816 -31.792 1.00 91.31 86 MET A CA 1
ATOM 665 C C . MET A 1 86 ? 14.780 -7.144 -30.431 1.00 91.31 86 MET A C 1
ATOM 667 O O . MET A 1 86 ? 13.972 -7.312 -29.519 1.00 91.31 86 MET A O 1
ATOM 671 N N . ILE A 1 87 ? 15.842 -6.342 -30.297 1.00 91.25 87 ILE A N 1
ATOM 672 C CA . ILE A 1 87 ? 16.145 -5.596 -29.065 1.00 91.25 87 ILE A CA 1
ATOM 673 C C . ILE A 1 87 ? 15.029 -4.587 -28.761 1.00 91.25 87 ILE A C 1
ATOM 675 O O . ILE A 1 87 ? 14.573 -4.501 -27.620 1.00 91.25 87 ILE A O 1
ATOM 679 N N . LYS A 1 88 ? 14.538 -3.861 -29.776 1.00 93.06 88 LYS A N 1
ATOM 680 C CA . LYS A 1 88 ? 13.398 -2.950 -29.610 1.00 93.06 88 LYS A CA 1
ATOM 681 C C . LYS A 1 88 ? 12.153 -3.703 -29.143 1.00 93.06 88 LYS A C 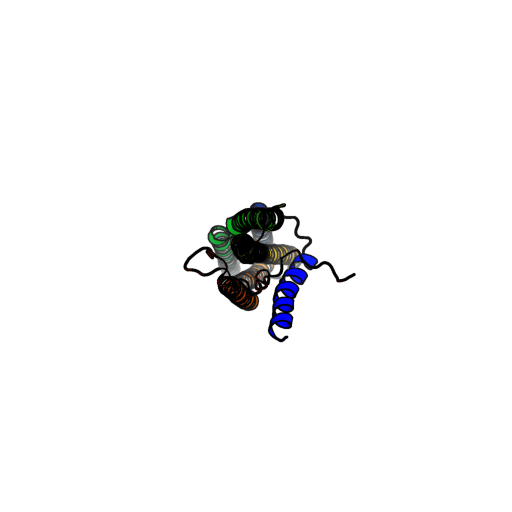1
ATOM 683 O O . LYS A 1 88 ? 11.525 -3.281 -28.179 1.00 93.06 88 LYS A O 1
ATOM 688 N N . ALA A 1 89 ? 11.826 -4.827 -29.781 1.00 93.94 89 ALA A N 1
ATOM 689 C CA . ALA A 1 89 ? 10.668 -5.635 -29.414 1.00 93.94 89 ALA A CA 1
ATOM 690 C C . ALA A 1 89 ? 10.755 -6.148 -27.965 1.00 93.94 89 ALA A C 1
ATOM 692 O O . ALA A 1 89 ? 9.747 -6.150 -27.258 1.00 93.94 89 ALA A O 1
ATOM 693 N N . ALA A 1 90 ? 11.950 -6.528 -27.498 1.00 92.31 90 ALA A N 1
ATOM 694 C CA . ALA A 1 90 ? 12.179 -6.915 -26.107 1.00 92.31 90 ALA A CA 1
ATOM 695 C C . ALA A 1 90 ? 11.957 -5.744 -25.131 1.00 92.31 90 ALA A C 1
ATOM 697 O O . ALA A 1 90 ? 11.283 -5.917 -24.117 1.00 92.31 90 ALA A O 1
ATOM 698 N N . CYS A 1 91 ? 12.455 -4.545 -25.452 1.00 93.88 91 CYS A N 1
ATOM 699 C CA . CYS A 1 91 ? 12.180 -3.330 -24.675 1.00 93.88 91 CYS A CA 1
ATOM 700 C C . CYS A 1 91 ? 10.686 -2.981 -24.640 1.00 93.88 91 CYS A C 1
ATOM 702 O O . CYS A 1 91 ? 10.148 -2.733 -23.564 1.00 93.88 91 CYS A O 1
ATOM 704 N N . ASP A 1 92 ? 10.008 -2.992 -25.790 1.00 94.94 92 ASP A N 1
ATOM 705 C CA . ASP A 1 92 ? 8.573 -2.697 -25.881 1.00 94.94 92 ASP A CA 1
ATOM 706 C C . ASP A 1 92 ? 7.735 -3.728 -25.103 1.00 94.94 92 ASP A C 1
ATOM 708 O O . ASP A 1 92 ? 6.693 -3.396 -24.540 1.00 94.94 92 ASP A O 1
ATOM 712 N N . LYS A 1 93 ? 8.161 -5.000 -25.080 1.00 95.75 93 LYS A N 1
ATOM 713 C CA . LYS A 1 93 ? 7.531 -6.041 -24.256 1.00 95.75 93 LYS A CA 1
ATOM 714 C C . LYS A 1 93 ? 7.698 -5.733 -22.770 1.00 95.75 93 LYS A C 1
ATOM 716 O O . LYS A 1 93 ? 6.697 -5.697 -22.069 1.00 95.75 93 LYS A O 1
ATOM 721 N N . ALA A 1 94 ? 8.919 -5.445 -22.322 1.00 95.12 94 ALA A N 1
ATOM 722 C CA . ALA A 1 94 ? 9.190 -5.139 -20.919 1.00 95.12 94 ALA A CA 1
ATOM 723 C C . ALA A 1 94 ? 8.431 -3.887 -20.439 1.00 95.12 94 ALA A C 1
ATOM 725 O O . ALA A 1 94 ? 7.854 -3.898 -19.358 1.00 95.12 94 ALA A O 1
ATOM 726 N N . LEU A 1 95 ? 8.362 -2.828 -21.257 1.00 96.69 95 LEU A N 1
ATOM 727 C CA . LEU A 1 95 ? 7.563 -1.636 -20.940 1.00 96.69 95 LEU A CA 1
ATOM 728 C C . LEU A 1 95 ? 6.069 -1.952 -20.818 1.00 96.69 95 LEU A C 1
ATOM 730 O O . LEU A 1 95 ? 5.420 -1.436 -19.913 1.00 96.69 95 LEU A O 1
ATOM 734 N N . ARG A 1 96 ? 5.524 -2.804 -21.697 1.00 96.44 96 ARG A N 1
ATOM 735 C CA . ARG A 1 96 ? 4.126 -3.248 -21.593 1.00 96.44 96 ARG A CA 1
ATOM 736 C C . ARG A 1 96 ? 3.876 -4.063 -20.331 1.00 96.44 96 ARG A C 1
ATOM 738 O O . ARG A 1 96 ? 2.876 -3.818 -19.676 1.00 96.44 96 ARG A O 1
ATOM 745 N N . GLU A 1 97 ? 4.779 -4.974 -19.978 1.00 96.12 97 GLU A N 1
ATOM 746 C CA . GLU A 1 97 ? 4.669 -5.772 -18.749 1.00 96.12 97 GLU A CA 1
ATOM 747 C C . GLU A 1 97 ? 4.704 -4.881 -17.496 1.00 96.12 97 GLU A C 1
ATOM 749 O O . GLU A 1 97 ? 3.896 -5.064 -16.590 1.00 96.12 97 GLU A O 1
ATOM 754 N N . ILE A 1 98 ? 5.575 -3.866 -17.467 1.00 96.06 98 ILE A N 1
ATOM 755 C CA . ILE A 1 98 ? 5.621 -2.873 -16.381 1.00 96.06 98 ILE A CA 1
ATOM 756 C C . ILE A 1 98 ? 4.327 -2.049 -16.328 1.00 96.06 98 ILE A C 1
ATOM 758 O O . ILE A 1 98 ? 3.760 -1.872 -15.253 1.00 96.06 98 ILE A O 1
ATOM 762 N N . ALA A 1 99 ? 3.849 -1.555 -17.474 1.00 95.50 99 ALA A N 1
ATOM 763 C CA . ALA A 1 99 ? 2.614 -0.779 -17.547 1.00 95.50 99 ALA A CA 1
ATOM 764 C C . ALA A 1 99 ? 1.399 -1.600 -17.096 1.00 95.50 99 ALA A C 1
ATOM 766 O O . ALA A 1 99 ? 0.561 -1.105 -16.350 1.00 95.50 99 ALA A O 1
ATOM 767 N N . GLU A 1 100 ? 1.321 -2.865 -17.505 1.00 94.38 100 GLU A N 1
ATOM 768 C CA . GLU A 1 100 ? 0.271 -3.784 -17.078 1.00 94.38 100 GLU A CA 1
ATOM 769 C C . GLU A 1 100 ? 0.332 -4.043 -15.569 1.00 94.38 100 GLU A C 1
ATOM 771 O O . GLU A 1 100 ? -0.696 -3.946 -14.903 1.00 94.38 100 GLU A O 1
ATOM 776 N N . ALA A 1 101 ? 1.520 -4.285 -15.007 1.00 93.00 101 ALA A N 1
ATOM 777 C CA . ALA A 1 101 ? 1.691 -4.468 -13.566 1.00 93.00 101 ALA A CA 1
ATOM 778 C C . ALA A 1 101 ? 1.251 -3.228 -12.763 1.00 93.00 101 ALA A C 1
ATOM 780 O O . ALA A 1 101 ? 0.557 -3.358 -11.754 1.00 93.00 101 ALA A O 1
ATOM 781 N N . ILE A 1 102 ? 1.605 -2.025 -13.229 1.00 92.56 102 ILE A N 1
ATOM 782 C CA . ILE A 1 102 ? 1.199 -0.758 -12.602 1.00 92.56 102 ILE A CA 1
ATOM 783 C C . ILE A 1 102 ? -0.313 -0.547 -12.720 1.00 92.56 102 ILE A C 1
ATOM 785 O O . ILE A 1 102 ? -0.949 -0.205 -11.727 1.00 92.56 102 ILE A O 1
ATOM 789 N N . ASN A 1 103 ? -0.910 -0.795 -13.888 1.00 89.56 103 ASN A N 1
ATOM 790 C CA . ASN A 1 103 ? -2.356 -0.660 -14.077 1.00 89.56 103 ASN A CA 1
ATOM 791 C C . ASN A 1 103 ? -3.133 -1.642 -13.193 1.00 89.56 103 ASN A C 1
ATOM 793 O O . ASN A 1 103 ? -4.068 -1.237 -12.511 1.00 89.56 103 ASN A O 1
ATOM 797 N N . GLN A 1 104 ? -2.701 -2.905 -13.119 1.00 88.38 104 GLN A N 1
ATOM 798 C CA . GLN A 1 104 ? -3.310 -3.895 -12.226 1.00 88.38 104 GLN A CA 1
ATOM 799 C C . GLN A 1 104 ? -3.216 -3.483 -10.749 1.00 88.38 104 GLN A C 1
ATOM 801 O O . GLN A 1 104 ? -4.137 -3.758 -9.978 1.00 88.38 104 GLN A O 1
ATOM 806 N N . LEU A 1 105 ? -2.114 -2.841 -10.341 1.00 85.94 105 LEU A N 1
ATOM 807 C CA . LEU A 1 105 ? -1.971 -2.277 -8.999 1.00 85.94 105 LEU A CA 1
ATOM 808 C C . LEU A 1 105 ? -2.933 -1.097 -8.787 1.00 85.94 105 LEU A C 1
ATOM 810 O O . LEU A 1 105 ? -3.604 -1.032 -7.757 1.00 85.94 105 LEU A O 1
ATOM 814 N N . GLY A 1 106 ? -3.038 -0.201 -9.769 1.00 82.50 106 GLY A N 1
ATOM 815 C CA . GLY A 1 106 ? -3.952 0.940 -9.752 1.00 82.50 106 GLY A CA 1
ATOM 816 C C . GLY A 1 106 ? -5.416 0.529 -9.614 1.00 82.50 106 GLY A C 1
ATOM 817 O O . GLY A 1 106 ? -6.094 0.973 -8.687 1.00 82.50 106 GLY A O 1
ATOM 818 N N . ASP A 1 107 ? -5.877 -0.388 -10.466 1.00 77.44 107 ASP A N 1
ATOM 819 C CA . ASP A 1 107 ? -7.259 -0.883 -10.480 1.00 77.44 107 ASP A CA 1
ATOM 820 C C . ASP A 1 107 ? -7.666 -1.500 -9.134 1.00 77.44 107 ASP A C 1
ATOM 822 O O . ASP A 1 107 ? -8.795 -1.330 -8.670 1.00 77.44 107 ASP A O 1
ATOM 826 N N . LYS A 1 108 ? -6.733 -2.204 -8.482 1.00 76.88 108 LYS A N 1
ATOM 827 C CA . LYS A 1 108 ? -6.985 -2.886 -7.207 1.00 76.88 108 LYS A CA 1
ATOM 828 C C . LYS A 1 108 ? -6.879 -1.965 -5.996 1.00 76.88 108 LYS A C 1
ATOM 830 O O . LYS A 1 108 ? -7.618 -2.170 -5.037 1.00 76.88 108 LYS A O 1
ATOM 835 N N . ALA A 1 109 ? -5.950 -1.008 -6.003 1.00 78.25 109 ALA A N 1
ATOM 836 C CA . ALA A 1 109 ? -5.510 -0.352 -4.772 1.00 78.25 109 ALA A CA 1
ATOM 837 C C . ALA A 1 109 ? -5.503 1.184 -4.803 1.00 78.25 109 ALA A C 1
ATOM 839 O O . ALA A 1 109 ? -5.421 1.780 -3.734 1.00 78.25 109 ALA A O 1
ATOM 840 N N . ALA A 1 110 ? -5.625 1.861 -5.952 1.00 76.38 110 ALA A N 1
ATOM 841 C CA . ALA A 1 110 ? -5.446 3.324 -6.007 1.00 76.38 110 ALA A CA 1
ATOM 842 C C . ALA A 1 110 ? -6.482 4.106 -5.176 1.00 76.38 110 ALA A C 1
ATOM 844 O O . ALA A 1 110 ? -6.159 5.106 -4.540 1.00 76.38 110 ALA A O 1
ATOM 845 N N . HIS A 1 111 ? -7.732 3.640 -5.136 1.00 71.38 111 HIS A N 1
ATOM 846 C CA . HIS A 1 111 ? -8.815 4.289 -4.384 1.00 71.38 111 HIS A CA 1
ATOM 847 C C . HIS A 1 111 ? -8.877 3.862 -2.907 1.00 71.38 111 HIS A C 1
ATOM 849 O O . HIS A 1 111 ? -9.581 4.485 -2.108 1.00 71.38 111 HIS A O 1
ATOM 855 N N . VAL A 1 112 ? -8.155 2.801 -2.540 1.00 79.06 112 VAL A N 1
ATOM 856 C CA . VAL A 1 112 ? -8.272 2.140 -1.237 1.00 79.06 112 VAL A CA 1
ATOM 857 C C . VAL A 1 112 ? -7.769 3.020 -0.082 1.00 79.06 112 VAL A C 1
ATOM 859 O O . VAL A 1 112 ? -8.518 3.157 0.884 1.00 79.06 112 VAL A O 1
ATOM 862 N N . PRO A 1 113 ? -6.593 3.687 -0.138 1.00 85.00 113 PRO A N 1
ATOM 863 C CA . PRO A 1 113 ? -6.109 4.469 1.002 1.00 85.00 113 PRO A CA 1
ATOM 864 C C . PRO A 1 113 ? -7.062 5.596 1.420 1.00 85.00 113 PRO A C 1
ATOM 866 O O . PRO A 1 113 ? -7.396 5.707 2.594 1.00 85.00 113 PRO A O 1
ATOM 869 N N . ALA A 1 114 ? -7.560 6.391 0.467 1.00 81.75 114 ALA A N 1
ATOM 870 C CA . ALA A 1 114 ? -8.467 7.501 0.775 1.00 81.75 114 ALA A CA 1
ATOM 871 C C . ALA A 1 114 ? -9.825 7.027 1.319 1.00 81.75 114 ALA A C 1
ATOM 873 O O . ALA A 1 114 ? -10.418 7.695 2.168 1.00 81.75 114 ALA A O 1
ATOM 874 N N . ALA A 1 115 ? -10.332 5.888 0.833 1.00 77.06 115 ALA A N 1
ATOM 875 C CA . ALA A 1 115 ? -11.546 5.283 1.372 1.00 77.06 115 ALA A CA 1
ATOM 876 C C . ALA A 1 115 ? -11.332 4.822 2.824 1.00 77.06 115 ALA A C 1
ATOM 878 O O . ALA A 1 115 ? -12.102 5.201 3.702 1.00 77.06 115 ALA A O 1
ATOM 879 N N . LEU A 1 116 ? -10.235 4.104 3.088 1.00 83.81 116 LEU A N 1
ATOM 880 C CA . LEU A 1 116 ? -9.875 3.636 4.428 1.00 83.81 116 LEU A CA 1
ATOM 881 C C . LEU A 1 116 ? -9.651 4.786 5.417 1.00 83.81 116 LEU A C 1
ATOM 883 O O . LEU A 1 116 ? -10.064 4.685 6.564 1.00 83.81 116 LEU A O 1
ATOM 887 N N . GLU A 1 117 ? -9.038 5.889 4.991 1.00 87.19 117 GLU A N 1
ATOM 888 C CA . GLU A 1 117 ? -8.840 7.081 5.829 1.00 87.19 117 GLU A CA 1
ATOM 889 C C . GLU A 1 117 ? -10.158 7.768 6.189 1.00 87.19 117 GLU A C 1
ATOM 891 O O . GLU A 1 117 ? -10.342 8.217 7.321 1.00 87.19 117 GLU A O 1
ATOM 896 N N . ARG A 1 118 ? -11.100 7.835 5.243 1.00 84.25 118 ARG A N 1
ATOM 897 C CA . ARG A 1 118 ? -12.440 8.371 5.506 1.00 84.25 118 ARG A CA 1
ATOM 898 C C . ARG A 1 118 ? -13.200 7.491 6.494 1.00 84.25 118 ARG A C 1
ATOM 900 O O . ARG A 1 118 ? -13.842 8.009 7.412 1.00 84.25 118 ARG A O 1
ATOM 907 N N . ASP A 1 119 ? -13.112 6.178 6.321 1.00 81.50 119 ASP A N 1
ATOM 908 C CA . ASP A 1 119 ? -13.727 5.224 7.236 1.00 81.50 119 ASP A CA 1
ATOM 909 C C . ASP A 1 119 ? -13.066 5.311 8.618 1.00 81.50 119 ASP A C 1
ATOM 911 O O . ASP A 1 119 ? -13.769 5.385 9.625 1.00 81.50 119 ASP A O 1
ATOM 915 N N . ALA A 1 120 ? -11.735 5.422 8.682 1.00 88.25 120 ALA A N 1
ATOM 916 C CA . ALA A 1 120 ? -10.994 5.641 9.922 1.00 88.25 120 ALA A CA 1
ATOM 917 C C . ALA A 1 120 ? -11.465 6.907 10.651 1.00 88.25 120 ALA A C 1
ATOM 919 O O . ALA A 1 120 ? -11.767 6.852 11.840 1.00 88.25 120 ALA A O 1
ATOM 920 N N . ALA A 1 121 ? -11.611 8.030 9.942 1.00 90.19 121 ALA A N 1
ATOM 921 C CA . ALA A 1 121 ? -12.122 9.274 10.518 1.00 90.19 121 ALA A CA 1
ATOM 922 C C . ALA A 1 121 ? -13.563 9.134 11.043 1.00 90.19 121 ALA A C 1
ATOM 924 O O . ALA A 1 121 ? -13.909 9.699 12.082 1.00 90.19 121 ALA A O 1
ATOM 925 N N . THR A 1 122 ? -14.398 8.351 10.354 1.00 88.50 122 THR A N 1
ATOM 926 C CA . THR A 1 122 ? -15.772 8.055 10.789 1.00 88.50 122 THR A CA 1
ATOM 927 C C . THR A 1 122 ? -15.774 7.244 12.086 1.00 88.50 122 THR A C 1
ATOM 929 O O . THR A 1 122 ? -16.495 7.584 13.025 1.00 88.50 122 THR A O 1
ATOM 932 N N . TRP A 1 123 ? -14.931 6.212 12.176 1.00 90.94 123 TRP A N 1
ATOM 933 C CA . TRP A 1 123 ? -14.771 5.400 13.384 1.00 90.94 123 TRP A CA 1
ATOM 934 C C . TRP A 1 123 ? -14.174 6.182 14.556 1.00 90.94 123 TRP A C 1
ATOM 936 O O . TRP A 1 123 ? -14.622 6.012 15.688 1.00 90.94 123 TRP A O 1
ATOM 946 N N . GLU A 1 124 ? -13.232 7.086 14.298 1.00 94.69 124 GLU A N 1
ATOM 947 C CA . GLU A 1 124 ? -12.659 7.963 15.323 1.00 94.69 124 GLU A CA 1
ATOM 948 C C . GLU A 1 124 ? -13.711 8.944 15.870 1.00 94.69 124 GLU A C 1
ATOM 950 O O . GLU A 1 124 ? -13.848 9.125 17.082 1.00 94.69 124 GLU A O 1
ATOM 955 N N . SER A 1 125 ? -14.541 9.518 14.993 1.00 93.75 125 SER A N 1
ATOM 956 C CA . SER A 1 125 ? -15.672 10.357 15.405 1.00 93.75 125 SER A CA 1
ATOM 957 C C . SER A 1 125 ? -16.710 9.570 16.217 1.00 93.75 125 SER A C 1
ATOM 959 O O . SER A 1 125 ? -17.202 10.062 17.240 1.00 93.75 125 SER A O 1
ATOM 961 N N . ALA A 1 126 ? -17.003 8.329 15.818 1.00 91.62 126 ALA A N 1
ATOM 962 C CA . ALA A 1 126 ? -17.878 7.440 16.575 1.00 91.62 126 ALA A CA 1
ATOM 963 C C . ALA A 1 126 ? -17.288 7.121 17.957 1.00 91.62 126 ALA A C 1
ATOM 965 O O . ALA A 1 126 ? -17.988 7.253 18.959 1.00 91.62 126 ALA A O 1
ATOM 966 N N . SER A 1 127 ? -15.996 6.785 18.026 1.00 93.94 127 SER A N 1
ATOM 967 C CA . SER A 1 127 ? -15.261 6.556 19.275 1.00 93.94 127 SER A CA 1
ATOM 968 C C . SER A 1 127 ? -15.395 7.737 20.237 1.00 93.94 127 SER A C 1
ATOM 970 O O . SER A 1 127 ? -15.754 7.542 21.402 1.00 93.94 127 SER A O 1
ATOM 972 N N . SER A 1 128 ? -15.182 8.961 19.741 1.00 94.94 128 SER A N 1
ATOM 973 C CA . SER A 1 128 ? -15.326 10.192 20.523 1.00 94.94 128 SER A CA 1
ATOM 974 C C . SER A 1 128 ? -16.762 10.396 21.020 1.00 94.94 128 SER A C 1
ATOM 976 O O . SER A 1 128 ? -16.972 10.670 22.202 1.00 94.94 128 SER A O 1
ATOM 978 N N . THR A 1 129 ? -17.754 10.182 20.151 1.00 95.44 129 THR A N 1
ATOM 979 C CA . THR A 1 129 ? -19.180 10.294 20.502 1.00 95.44 129 THR A CA 1
ATOM 980 C C . THR A 1 129 ? -19.566 9.300 21.601 1.00 95.44 129 THR A C 1
ATOM 982 O O . THR A 1 129 ? -20.179 9.678 22.597 1.00 95.44 129 THR A O 1
ATOM 985 N N . ILE A 1 130 ? -19.152 8.037 21.464 1.00 93.62 130 ILE A N 1
ATOM 986 C CA . ILE A 1 130 ? -19.411 6.981 22.450 1.00 93.62 130 ILE A CA 1
ATOM 987 C C . ILE A 1 130 ? -18.725 7.297 23.786 1.00 93.62 130 ILE A C 1
ATOM 989 O O . ILE A 1 130 ? -19.327 7.121 24.846 1.00 93.62 130 ILE A O 1
ATOM 993 N N . GLY A 1 131 ? -17.492 7.812 23.748 1.00 92.94 131 GLY A N 1
ATOM 994 C CA . GLY A 1 131 ? -16.785 8.281 24.941 1.00 92.94 131 GLY A CA 1
ATOM 995 C C . GLY A 1 131 ? -17.536 9.399 25.676 1.00 92.94 131 GLY A C 1
ATOM 996 O O . GLY A 1 131 ? -17.530 9.435 26.908 1.00 92.94 131 GLY A O 1
ATOM 997 N N . GLY A 1 132 ? -18.253 10.259 24.944 1.00 93.12 132 GLY A N 1
ATOM 998 C CA . GLY A 1 132 ? -19.160 11.263 25.506 1.00 93.12 132 GLY A CA 1
ATOM 999 C C . GLY A 1 132 ? -20.290 10.653 26.342 1.00 93.12 132 GLY A C 1
ATOM 1000 O O . GLY A 1 132 ? -20.534 11.106 27.461 1.00 93.12 132 GLY A O 1
ATOM 1001 N N . PHE A 1 133 ? -20.905 9.559 25.876 1.00 93.75 133 PHE A N 1
ATOM 1002 C CA . PHE A 1 133 ? -21.950 8.867 26.641 1.00 93.75 133 PHE A CA 1
ATOM 1003 C C . PHE A 1 133 ? -21.439 8.314 27.972 1.00 93.75 133 PHE A C 1
ATOM 100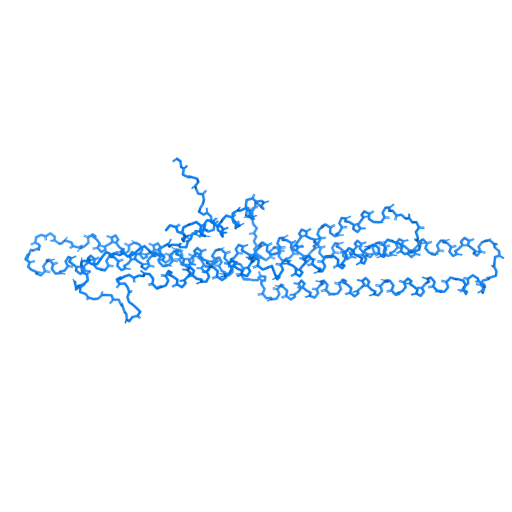5 O O . PHE A 1 133 ? -22.171 8.335 28.958 1.00 93.75 133 PHE A O 1
ATOM 1012 N N . THR A 1 134 ? -20.182 7.869 28.055 1.00 93.12 134 THR A N 1
ATOM 1013 C CA . THR A 1 134 ? -19.583 7.457 29.336 1.00 93.12 134 THR A CA 1
ATOM 1014 C C . THR A 1 134 ? -19.612 8.597 30.360 1.00 93.12 134 THR A C 1
ATOM 1016 O O . THR A 1 134 ? -19.923 8.370 31.531 1.00 93.12 134 THR A O 1
ATOM 1019 N N . VAL A 1 135 ? -19.320 9.832 29.935 1.00 92.56 135 VAL A N 1
ATOM 1020 C CA . VAL A 1 135 ? -19.360 11.018 30.807 1.00 92.56 135 VAL A CA 1
ATOM 1021 C C . VAL A 1 135 ? -20.790 11.308 31.258 1.00 92.56 135 VAL A C 1
ATOM 1023 O O . VAL A 1 135 ? -21.024 11.504 32.451 1.00 92.56 135 VAL A O 1
ATOM 1026 N N . GLU A 1 136 ? -21.749 11.275 30.332 1.00 94.88 136 GLU A N 1
ATOM 1027 C CA . GLU A 1 136 ? -23.167 11.502 30.629 1.00 94.88 136 GLU A CA 1
ATOM 1028 C C . GLU A 1 136 ? -23.724 10.459 31.607 1.00 94.88 136 GLU A C 1
ATOM 1030 O O . GLU A 1 136 ? -24.309 10.827 32.628 1.00 94.88 136 GLU A O 1
ATOM 1035 N N . ILE A 1 137 ? -23.470 9.167 31.359 1.00 93.69 137 ILE A N 1
ATOM 1036 C CA . ILE A 1 137 ? -23.895 8.056 32.226 1.00 93.69 137 ILE A CA 1
ATOM 1037 C C . ILE A 1 137 ? -23.324 8.227 33.637 1.00 93.69 137 ILE A C 1
ATOM 1039 O O . ILE A 1 137 ? -24.042 8.066 34.626 1.00 93.69 137 ILE A O 1
ATOM 1043 N N . ASN A 1 138 ? -22.043 8.588 33.751 1.00 92.62 138 ASN A N 1
ATOM 1044 C CA . ASN A 1 138 ? -21.417 8.839 35.047 1.00 92.62 138 ASN A CA 1
ATOM 1045 C C . ASN A 1 138 ? -22.057 10.032 35.770 1.00 92.62 138 ASN A C 1
ATOM 1047 O O . ASN A 1 138 ? -22.283 9.950 36.980 1.00 92.62 138 ASN A O 1
ATOM 1051 N N . GLY A 1 139 ? -22.399 11.098 35.040 1.00 92.00 139 GLY A N 1
ATOM 1052 C CA . GLY A 1 139 ? -23.074 12.281 35.578 1.00 92.00 139 GLY A CA 1
ATOM 1053 C C . GLY A 1 139 ? -24.455 11.982 36.164 1.00 92.00 139 GLY A C 1
ATOM 1054 O O . GLY A 1 139 ? -24.823 12.564 37.180 1.00 92.00 139 GLY A O 1
ATOM 1055 N N . VAL A 1 140 ? -25.188 11.027 35.584 1.00 92.88 140 VAL A N 1
ATOM 1056 C CA . VAL A 1 140 ? -26.525 10.627 36.060 1.00 92.88 140 VAL A CA 1
ATOM 1057 C C . VAL A 1 140 ? -26.524 9.371 36.934 1.00 92.88 140 VAL A C 1
ATOM 1059 O O . VAL A 1 140 ? -27.593 8.906 37.316 1.00 92.88 140 VAL A O 1
ATOM 1062 N N . SER A 1 141 ? -25.355 8.812 37.268 1.00 92.56 141 SER A N 1
ATOM 1063 C CA . SER A 1 141 ? -25.224 7.554 38.028 1.00 92.56 141 SER A CA 1
ATOM 1064 C C . SER A 1 141 ? -25.643 7.657 39.502 1.00 92.56 141 SER A C 1
ATOM 1066 O O . SER A 1 141 ? -25.865 6.639 40.161 1.00 92.56 141 SER A O 1
ATOM 1068 N N . LYS A 1 142 ? -25.753 8.883 40.030 1.00 93.00 142 LYS A N 1
ATOM 1069 C CA . LYS A 1 142 ? -26.206 9.188 41.393 1.00 93.00 142 LYS A CA 1
ATOM 1070 C C . LYS A 1 142 ? -27.198 10.346 41.347 1.00 93.00 142 LYS A C 1
ATOM 1072 O O . LYS A 1 142 ? -26.820 11.457 40.992 1.00 93.00 142 LYS A O 1
ATOM 1077 N N . LEU A 1 143 ? -28.447 10.092 41.731 1.00 91.19 143 LEU A N 1
ATOM 1078 C CA . LEU A 1 143 ? -29.484 11.121 41.805 1.00 91.19 143 LEU A CA 1
ATOM 1079 C C . LEU A 1 143 ? -29.560 11.680 43.226 1.00 91.19 143 LEU A C 1
ATOM 1081 O O . LEU A 1 143 ? -29.677 10.927 44.194 1.00 91.19 143 LEU A O 1
ATOM 1085 N N . GLU A 1 144 ? -29.484 13.002 43.349 1.00 94.94 144 GLU A N 1
ATOM 1086 C CA . GLU A 1 144 ? -29.561 13.680 44.640 1.00 94.94 144 GLU A CA 1
ATOM 1087 C C . GLU A 1 144 ? -30.891 13.372 45.346 1.00 94.94 144 GLU A C 1
ATOM 1089 O O . GLU A 1 144 ? -31.957 13.352 44.733 1.00 94.94 144 GLU A O 1
ATOM 1094 N N . GLY A 1 145 ? -30.822 13.072 46.645 1.00 95.06 145 GLY A N 1
ATOM 1095 C CA . GLY A 1 145 ? -31.990 12.719 47.456 1.00 95.06 145 GLY A CA 1
ATOM 1096 C C . GLY A 1 145 ? -32.542 11.305 47.232 1.00 95.06 145 GLY A C 1
ATOM 1097 O O . GLY A 1 145 ? -33.370 10.856 48.025 1.00 95.06 145 GLY A O 1
ATOM 1098 N N . TRP A 1 146 ? -32.072 10.562 46.224 1.00 96.75 146 TRP A N 1
ATOM 1099 C CA . TRP A 1 146 ? -32.504 9.183 45.997 1.00 96.75 146 TRP A CA 1
ATOM 1100 C C . TRP A 1 146 ? -31.598 8.181 46.718 1.00 96.75 146 TRP A C 1
ATOM 1102 O O . TRP A 1 146 ? -30.399 8.097 46.460 1.00 96.75 146 TRP A O 1
ATOM 1112 N N . THR A 1 147 ? -32.172 7.403 47.639 1.00 96.75 147 THR A N 1
ATOM 1113 C CA . THR A 1 147 ? -31.435 6.441 48.476 1.00 96.75 147 THR A CA 1
ATOM 1114 C C . THR A 1 147 ? -32.158 5.093 48.575 1.00 96.75 147 THR A C 1
ATOM 1116 O O . THR A 1 147 ? -33.313 4.950 48.168 1.00 96.75 147 THR A O 1
ATOM 1119 N N . GLY A 1 148 ? -31.464 4.080 49.104 1.00 97.25 148 GLY A N 1
ATOM 1120 C CA . GLY A 1 148 ? -31.976 2.719 49.278 1.00 97.25 148 GLY A CA 1
ATOM 1121 C C . GLY A 1 148 ? -31.572 1.757 48.156 1.00 97.25 148 GLY A C 1
ATOM 1122 O O . GLY A 1 148 ? -30.854 2.115 47.225 1.00 97.25 148 GLY A O 1
ATOM 1123 N N . LYS A 1 149 ? -32.058 0.511 48.239 1.00 96.00 149 LYS A N 1
ATOM 1124 C CA . LYS A 1 149 ? -31.640 -0.599 47.357 1.00 96.00 149 LYS A CA 1
ATOM 1125 C C . LYS A 1 149 ? -31.834 -0.313 45.864 1.00 96.00 149 LYS A C 1
ATOM 1127 O O . LYS A 1 149 ? -31.023 -0.737 45.046 1.00 96.00 149 LYS A O 1
ATOM 1132 N N . SER A 1 150 ? -32.895 0.405 45.496 1.00 94.94 150 SER A N 1
ATOM 1133 C CA . SER A 1 150 ? -33.155 0.762 44.095 1.00 94.94 150 SER A CA 1
ATOM 1134 C C . SER A 1 150 ? -32.131 1.762 43.557 1.00 94.94 150 SER A C 1
ATOM 1136 O O . SER A 1 150 ? -31.680 1.606 42.426 1.00 94.94 150 SER A O 1
ATOM 1138 N N . ALA A 1 151 ? -31.720 2.738 44.376 1.00 95.12 151 ALA A N 1
ATOM 1139 C CA . ALA A 1 151 ? -30.682 3.700 44.011 1.00 95.12 151 ALA A CA 1
ATOM 1140 C C . ALA A 1 151 ? -29.323 3.002 43.825 1.00 95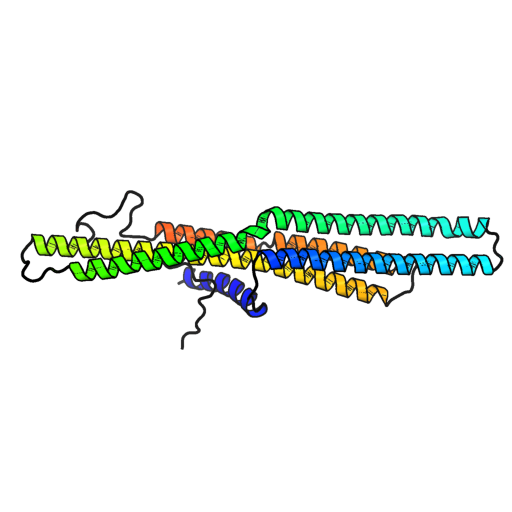.12 151 ALA A C 1
ATOM 1142 O O . ALA A 1 151 ? -28.617 3.264 42.854 1.00 95.12 151 ALA A O 1
ATOM 1143 N N . GLU A 1 152 ? -28.985 2.051 44.703 1.00 94.19 152 GLU A N 1
ATOM 1144 C CA . GLU A 1 152 ? -27.782 1.216 44.568 1.00 94.19 152 GLU A CA 1
ATOM 1145 C C . GLU A 1 152 ? -27.816 0.355 43.297 1.00 94.19 152 GLU A C 1
ATOM 1147 O O . GLU A 1 152 ? -26.841 0.311 42.547 1.00 94.19 152 GLU A O 1
ATOM 1152 N N . SER A 1 153 ? -28.947 -0.309 43.027 1.00 94.12 153 SER A N 1
ATOM 1153 C CA . SER A 1 153 ? -29.123 -1.149 41.837 1.00 94.12 153 SER A CA 1
ATOM 1154 C C . SER A 1 153 ? -28.994 -0.343 40.544 1.00 94.12 153 SER A C 1
ATOM 1156 O O . SER A 1 153 ? -28.313 -0.790 39.619 1.00 94.12 153 SER A O 1
ATOM 1158 N N . TYR A 1 154 ? -29.579 0.855 40.501 1.00 94.81 154 TYR A N 1
ATOM 1159 C CA . TYR A 1 154 ? -29.422 1.776 39.383 1.00 94.81 154 TYR A CA 1
ATOM 1160 C C . TYR A 1 154 ? -27.968 2.229 39.224 1.00 94.81 154 TYR A C 1
ATOM 1162 O O . TYR A 1 154 ? -27.417 2.088 38.139 1.00 94.81 154 TYR A O 1
ATOM 1170 N N . GLY A 1 155 ? -27.306 2.668 40.301 1.00 94.62 155 GLY A N 1
ATOM 1171 C CA . GLY A 1 155 ? -25.901 3.081 40.238 1.00 94.62 155 GLY A CA 1
ATOM 1172 C C . GLY A 1 155 ? -24.973 1.958 39.758 1.00 94.62 155 GLY A C 1
ATOM 1173 O O . GLY A 1 155 ? -24.031 2.201 39.004 1.00 94.62 155 GLY A O 1
ATOM 1174 N N . ASN A 1 156 ? -25.260 0.711 40.135 1.00 94.31 156 ASN A N 1
ATOM 1175 C CA . ASN A 1 156 ? -24.554 -0.467 39.633 1.00 94.31 156 ASN A CA 1
ATOM 1176 C C . ASN A 1 156 ? -24.803 -0.706 38.137 1.00 94.31 156 ASN A C 1
ATOM 1178 O O . ASN A 1 156 ? -23.853 -0.992 37.411 1.00 94.31 156 ASN A O 1
ATOM 1182 N N . ALA A 1 157 ? -26.041 -0.551 37.659 1.00 94.00 157 ALA A N 1
ATOM 1183 C CA . ALA A 1 157 ? -26.352 -0.641 36.234 1.00 94.00 157 ALA A CA 1
ATOM 1184 C C . ALA A 1 157 ? -25.672 0.480 35.426 1.00 94.00 157 ALA A C 1
ATOM 1186 O O . ALA A 1 157 ? -25.074 0.205 34.389 1.00 94.00 157 ALA A O 1
ATOM 1187 N N . SER A 1 158 ? -25.671 1.720 35.928 1.00 94.81 158 SER A N 1
ATOM 1188 C CA . SER A 1 158 ? -24.969 2.842 35.294 1.00 94.81 158 SER A CA 1
ATOM 1189 C C . SER A 1 158 ? -23.466 2.580 35.172 1.00 94.81 158 SER A C 1
ATOM 1191 O O . SER A 1 158 ? -22.889 2.860 34.127 1.00 94.81 158 SER A O 1
ATOM 1193 N N . LYS A 1 159 ? 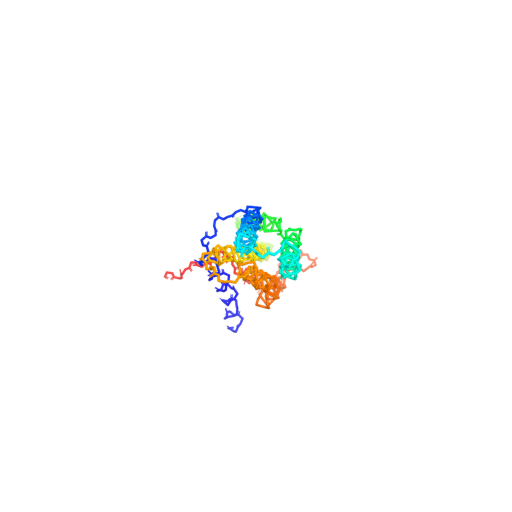-22.823 1.985 36.188 1.00 93.75 159 LYS A N 1
ATOM 1194 C CA . LYS A 1 159 ? -21.401 1.595 36.107 1.00 93.75 159 LYS A CA 1
ATOM 1195 C C . LYS A 1 159 ? -21.137 0.565 35.010 1.00 93.75 159 LYS A C 1
ATOM 1197 O O . LYS A 1 159 ? -20.175 0.722 34.264 1.00 93.75 159 LYS A O 1
ATOM 1202 N N . VAL A 1 160 ? -21.984 -0.462 34.899 1.00 94.44 160 VAL A N 1
ATOM 1203 C CA . VAL A 1 160 ? -21.879 -1.476 33.834 1.00 94.44 160 VAL A CA 1
ATOM 1204 C C . VAL A 1 160 ? -22.018 -0.821 32.460 1.00 94.44 160 VAL A C 1
ATOM 1206 O O . VAL A 1 160 ? -21.199 -1.068 31.580 1.00 94.44 160 VAL A O 1
ATOM 1209 N N . GLN A 1 161 ? -23.000 0.066 32.289 1.00 94.69 161 GLN A N 1
ATOM 1210 C CA . GLN A 1 161 ? -23.214 0.778 31.028 1.00 94.69 161 GLN A CA 1
ATOM 1211 C C . GLN A 1 161 ? -22.058 1.725 30.684 1.00 94.69 161 GLN A C 1
ATOM 1213 O O . GLN A 1 161 ? -21.617 1.744 29.541 1.00 94.69 161 GLN A O 1
ATOM 1218 N N . ALA A 1 162 ? -21.519 2.465 31.657 1.00 94.25 162 ALA A N 1
ATOM 1219 C CA . ALA A 1 162 ? -20.348 3.318 31.456 1.00 94.25 162 ALA A CA 1
ATOM 1220 C C . ALA A 1 162 ? -19.102 2.498 31.068 1.00 94.25 162 ALA A C 1
ATOM 1222 O O . ALA A 1 162 ? -18.339 2.897 30.184 1.00 94.25 162 ALA A O 1
ATOM 1223 N N . GLY A 1 163 ? -18.909 1.333 31.693 1.00 94.12 163 GLY A N 1
ATOM 1224 C CA . GLY A 1 163 ? -17.846 0.398 31.331 1.00 94.12 163 GLY A CA 1
ATOM 1225 C C . GLY A 1 163 ? -18.008 -0.142 29.908 1.00 94.12 163 GLY A C 1
ATOM 1226 O O . GLY A 1 163 ? -17.057 -0.102 29.133 1.00 94.12 163 GLY A O 1
ATOM 1227 N N . ALA A 1 164 ? -19.218 -0.553 29.527 1.00 93.69 164 ALA A N 1
ATOM 1228 C CA . ALA A 1 164 ? -19.528 -1.016 28.176 1.00 93.69 164 ALA A CA 1
ATOM 1229 C C . ALA A 1 164 ? -19.320 0.083 27.118 1.00 93.69 164 ALA A C 1
ATOM 1231 O O . ALA A 1 164 ? -18.708 -0.166 26.083 1.00 93.69 164 ALA A O 1
ATOM 1232 N N . SER A 1 165 ? -19.740 1.323 27.389 1.00 94.50 165 SER A N 1
ATOM 1233 C CA . SER A 1 165 ? -19.452 2.471 26.515 1.00 94.50 165 SER A CA 1
ATOM 1234 C C . SER A 1 165 ? -17.949 2.721 26.370 1.00 94.50 165 SER A C 1
ATOM 1236 O O . SER A 1 165 ? -17.471 2.980 25.267 1.00 94.50 165 SER A O 1
ATOM 1238 N N . THR A 1 166 ? -17.179 2.583 27.452 1.00 94.12 166 THR A N 1
ATOM 1239 C CA . THR A 1 166 ? -15.712 2.700 27.406 1.00 94.12 166 THR A CA 1
ATOM 1240 C C . THR A 1 166 ? -15.093 1.628 26.508 1.00 94.12 166 THR A C 1
ATOM 1242 O O . THR A 1 166 ? -14.261 1.944 25.658 1.00 94.12 166 THR A O 1
ATOM 1245 N N . GLU A 1 167 ? -15.532 0.375 26.640 1.00 93.25 167 GLU A N 1
ATOM 1246 C CA . GLU A 1 167 ? -15.072 -0.718 25.781 1.00 93.25 167 GLU A CA 1
ATOM 1247 C C . GLU A 1 167 ? -15.429 -0.479 24.310 1.00 93.25 167 GLU A C 1
ATOM 1249 O O . GLU A 1 167 ? -14.575 -0.671 23.443 1.00 93.25 167 GLU A O 1
ATOM 1254 N N . LEU A 1 168 ? -16.649 -0.015 24.015 1.00 92.88 168 LEU A N 1
ATOM 1255 C CA . LEU A 1 168 ? -17.104 0.218 22.641 1.00 92.88 168 LEU A CA 1
ATOM 1256 C C . LEU A 1 168 ? -16.328 1.366 21.988 1.00 92.88 168 LEU A C 1
ATOM 1258 O O . LEU A 1 168 ? -15.916 1.250 20.835 1.00 92.88 168 LEU A O 1
ATOM 1262 N N . SER A 1 169 ? -16.096 2.449 22.734 1.00 93.31 169 SER A N 1
ATOM 1263 C CA . SER A 1 169 ? -15.252 3.565 22.297 1.00 93.31 169 SER A CA 1
ATOM 1264 C C . SER A 1 169 ? -13.835 3.079 21.971 1.00 93.31 169 SER A C 1
ATOM 1266 O O . SER A 1 169 ? -13.321 3.348 20.886 1.00 93.31 169 SER A O 1
ATOM 1268 N N . GLY A 1 170 ? -13.233 2.260 22.840 1.00 90.69 170 GLY A N 1
ATOM 1269 C CA . GLY A 1 170 ? -11.904 1.703 22.584 1.00 90.69 170 GLY A CA 1
ATOM 1270 C C . GLY A 1 170 ? -11.849 0.760 21.374 1.00 90.69 170 GLY A C 1
ATOM 1271 O O . GLY A 1 170 ? -10.886 0.833 20.610 1.00 90.69 170 GLY A O 1
ATOM 1272 N N . VAL A 1 171 ? -12.890 -0.051 21.129 1.00 89.00 171 VAL A N 1
ATOM 1273 C CA . VAL A 1 171 ? -13.000 -0.867 19.903 1.00 89.00 171 VAL A CA 1
ATOM 1274 C C . VAL A 1 171 ? -13.068 0.031 18.668 1.00 89.00 171 VAL A C 1
ATOM 1276 O O . VAL A 1 171 ? -12.331 -0.198 17.711 1.00 89.00 171 VAL A O 1
ATOM 1279 N N . ALA A 1 172 ? -13.911 1.067 18.687 1.00 90.06 172 ALA A N 1
ATOM 1280 C CA . ALA A 1 172 ? -14.053 2.002 17.573 1.00 90.06 172 ALA A CA 1
ATOM 1281 C C . ALA A 1 172 ? -12.728 2.717 17.248 1.00 90.06 172 ALA A C 1
ATOM 1283 O O . ALA A 1 172 ? -12.331 2.769 16.085 1.00 90.06 172 ALA A O 1
ATOM 1284 N N . SER A 1 173 ? -11.998 3.184 18.267 1.00 92.06 173 SER A N 1
ATOM 1285 C CA . SER A 1 173 ? -10.670 3.790 18.087 1.00 92.06 173 SER A CA 1
ATOM 1286 C C . SER A 1 173 ? -9.648 2.797 17.523 1.00 92.06 173 SER A C 1
ATOM 1288 O O . SER A 1 173 ? -8.892 3.117 16.608 1.00 92.06 173 SER A O 1
ATOM 1290 N N . ALA A 1 174 ? -9.647 1.554 18.007 1.00 87.00 174 ALA A N 1
ATOM 1291 C CA . ALA A 1 174 ? -8.756 0.524 17.486 1.00 87.00 174 ALA A CA 1
ATOM 1292 C C . ALA A 1 174 ? -9.050 0.169 16.015 1.00 87.00 174 ALA A C 1
ATOM 1294 O O . ALA A 1 174 ? -8.116 -0.028 15.237 1.00 87.00 174 ALA A O 1
ATOM 1295 N N . VAL A 1 175 ? -10.324 0.146 15.603 1.00 85.31 175 VAL A N 1
ATOM 1296 C CA . VAL A 1 175 ? -10.710 -0.009 14.189 1.00 85.31 175 VAL A CA 1
ATOM 1297 C C . VAL A 1 175 ? -10.220 1.177 13.358 1.00 85.31 175 VAL A C 1
ATOM 1299 O O . VAL A 1 175 ? -9.633 0.963 12.298 1.00 85.31 175 VAL A O 1
ATOM 1302 N N . ALA A 1 176 ? -10.390 2.411 13.843 1.00 88.00 176 ALA A N 1
ATOM 1303 C CA . ALA A 1 176 ? -9.877 3.602 13.167 1.00 88.00 176 ALA A CA 1
ATOM 1304 C C . ALA A 1 176 ? -8.355 3.525 12.952 1.00 88.00 176 ALA A C 1
ATOM 1306 O O . ALA A 1 176 ? -7.867 3.720 11.836 1.00 88.00 176 ALA A O 1
ATOM 1307 N N . ASN A 1 177 ? -7.609 3.150 13.994 1.00 87.12 177 ASN A N 1
ATOM 1308 C CA . ASN A 1 177 ? -6.160 2.968 13.928 1.00 87.12 177 ASN A CA 1
ATOM 1309 C C . ASN A 1 177 ? -5.753 1.890 12.918 1.00 87.12 177 ASN A C 1
ATOM 1311 O O . ASN A 1 177 ? -4.821 2.104 12.138 1.00 87.12 177 ASN A O 1
ATOM 1315 N N . ALA A 1 178 ? -6.465 0.761 12.893 1.00 83.38 178 ALA A N 1
ATOM 1316 C CA . ALA A 1 178 ? -6.194 -0.317 11.953 1.00 83.38 178 ALA A CA 1
ATOM 1317 C C . ALA A 1 178 ? -6.416 0.115 10.498 1.00 83.38 178 ALA A C 1
ATOM 1319 O O . ALA A 1 178 ? -5.551 -0.100 9.650 1.00 83.38 178 ALA A O 1
ATOM 1320 N N . LEU A 1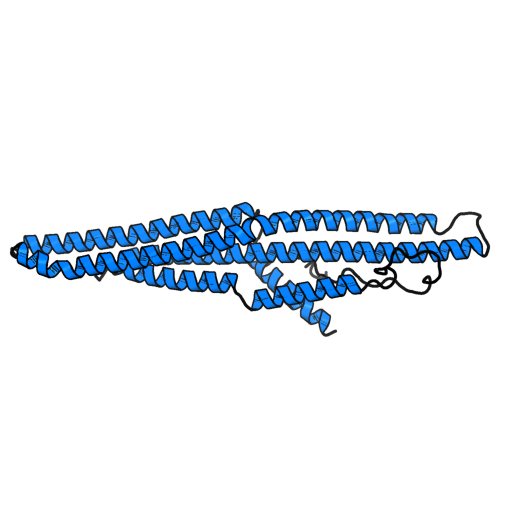 179 ? -7.541 0.775 10.210 1.00 83.62 179 LEU A N 1
ATOM 1321 C CA . LEU A 1 179 ? -7.839 1.303 8.877 1.00 83.62 179 LEU A CA 1
ATOM 1322 C C . LEU A 1 179 ? -6.773 2.314 8.425 1.00 83.62 179 LEU A C 1
ATOM 1324 O O . LEU A 1 179 ? -6.297 2.242 7.291 1.00 83.62 179 LEU A O 1
ATOM 1328 N N . GLY A 1 180 ? -6.331 3.195 9.330 1.00 87.50 180 GLY A N 1
ATOM 1329 C CA . GLY A 1 180 ? -5.238 4.134 9.070 1.00 87.50 180 GLY A CA 1
ATOM 1330 C C . GLY A 1 180 ? -3.901 3.443 8.770 1.00 87.50 180 GLY A C 1
ATOM 1331 O O . GLY A 1 180 ? -3.185 3.854 7.856 1.00 87.50 180 GLY A O 1
ATOM 1332 N N . ALA A 1 181 ? -3.573 2.362 9.482 1.00 82.69 181 ALA A N 1
ATOM 1333 C CA . ALA A 1 181 ? -2.371 1.573 9.213 1.00 82.69 181 ALA A CA 1
ATOM 1334 C C . ALA A 1 181 ? -2.415 0.917 7.820 1.00 82.69 181 ALA A C 1
ATOM 1336 O O . ALA A 1 181 ? -1.446 1.017 7.066 1.00 82.69 181 ALA A O 1
ATOM 1337 N N . ILE A 1 182 ? -3.553 0.327 7.430 1.00 82.06 182 ILE A N 1
ATOM 1338 C CA . ILE A 1 182 ? -3.741 -0.274 6.093 1.00 82.06 182 ILE A CA 1
ATOM 1339 C C . ILE A 1 182 ? -3.623 0.787 4.992 1.00 82.06 182 ILE A C 1
ATOM 1341 O O . ILE A 1 182 ? -2.987 0.549 3.962 1.00 82.06 182 ILE A O 1
ATOM 1345 N N . ALA A 1 183 ? -4.196 1.975 5.199 1.00 84.56 183 ALA A N 1
ATOM 1346 C CA . ALA A 1 183 ? -4.061 3.080 4.253 1.00 84.56 183 ALA A CA 1
ATOM 1347 C C . ALA A 1 183 ? -2.590 3.489 4.059 1.00 84.56 183 ALA A C 1
ATOM 1349 O O . ALA A 1 183 ? -2.127 3.628 2.923 1.00 84.56 183 ALA A O 1
ATOM 1350 N N . CYS A 1 184 ? -1.835 3.608 5.157 1.00 83.75 184 CYS A N 1
ATOM 1351 C CA . CYS A 1 184 ? -0.407 3.917 5.129 1.00 83.75 184 CYS A CA 1
ATOM 1352 C C . CYS A 1 184 ? 0.400 2.852 4.367 1.00 83.75 184 CYS A C 1
ATOM 1354 O O . CYS A 1 184 ? 1.238 3.198 3.531 1.00 83.75 184 CYS A O 1
ATOM 1356 N N . PHE A 1 185 ? 0.104 1.566 4.578 1.00 80.88 185 PHE A N 1
ATOM 1357 C CA . PHE A 1 185 ? 0.763 0.476 3.853 1.00 80.88 185 PHE A CA 1
ATOM 1358 C C . PHE A 1 185 ? 0.548 0.555 2.343 1.00 80.88 185 PHE A C 1
ATOM 1360 O O . PHE A 1 185 ? 1.510 0.472 1.580 1.00 80.88 185 PHE A O 1
ATOM 1367 N N . ASN A 1 186 ? -0.690 0.775 1.899 1.00 82.88 186 ASN A N 1
ATOM 1368 C CA . ASN A 1 186 ? -0.978 0.906 0.472 1.00 82.88 186 ASN A CA 1
ATOM 1369 C C . ASN A 1 186 ? -0.214 2.087 -0.154 1.00 82.88 186 ASN A C 1
ATOM 1371 O O . ASN A 1 186 ? 0.371 1.945 -1.228 1.00 82.88 186 ASN A O 1
ATOM 1375 N N . ARG A 1 187 ? -0.131 3.230 0.540 1.00 84.56 187 ARG A N 1
ATOM 1376 C CA . ARG A 1 187 ? 0.675 4.384 0.095 1.00 84.56 187 ARG A CA 1
ATOM 1377 C C . ARG A 1 187 ? 2.165 4.052 -0.004 1.00 84.56 187 ARG A C 1
ATOM 1379 O O . ARG A 1 187 ? 2.818 4.465 -0.960 1.00 84.56 187 ARG A O 1
ATOM 1386 N N . ALA A 1 188 ? 2.703 3.287 0.945 1.00 83.12 188 ALA A N 1
ATOM 1387 C CA . ALA A 1 188 ? 4.104 2.872 0.924 1.00 83.12 188 ALA A CA 1
ATOM 1388 C C . ALA A 1 188 ? 4.439 2.022 -0.317 1.00 83.12 188 ALA A C 1
ATOM 1390 O O . ALA A 1 188 ? 5.482 2.238 -0.932 1.00 83.12 188 ALA A O 1
ATOM 1391 N N . ILE A 1 189 ? 3.537 1.127 -0.743 1.00 85.44 189 ILE A N 1
ATOM 1392 C CA . ILE A 1 189 ? 3.713 0.331 -1.973 1.00 85.44 189 ILE A CA 1
ATOM 1393 C C . ILE A 1 189 ? 3.815 1.245 -3.202 1.00 85.44 189 ILE A C 1
ATOM 1395 O O . ILE A 1 189 ? 4.730 1.088 -4.016 1.00 85.44 189 ILE A O 1
ATOM 1399 N N . PHE A 1 190 ? 2.916 2.228 -3.331 1.00 87.69 190 PHE A N 1
ATOM 1400 C CA . PHE A 1 190 ? 2.963 3.192 -4.435 1.00 87.69 190 PHE A CA 1
ATOM 1401 C C . PHE A 1 190 ? 4.245 4.030 -4.410 1.00 87.69 190 PHE A C 1
ATOM 1403 O O . PHE A 1 190 ? 4.868 4.240 -5.453 1.00 87.69 190 PHE A O 1
ATOM 1410 N N . LEU A 1 191 ? 4.692 4.450 -3.224 1.00 86.62 191 LEU A N 1
ATOM 1411 C CA . LEU A 1 191 ? 5.936 5.193 -3.057 1.00 86.62 191 LEU A CA 1
ATOM 1412 C C . LEU A 1 191 ? 7.163 4.384 -3.502 1.00 86.62 191 LEU A C 1
ATOM 1414 O O . LEU A 1 191 ? 8.008 4.920 -4.220 1.00 86.62 191 LEU A O 1
ATOM 1418 N N . GLU A 1 192 ? 7.259 3.115 -3.109 1.00 87.62 192 GLU A N 1
ATOM 1419 C CA . GLU A 1 192 ? 8.344 2.216 -3.524 1.00 87.62 192 GLU A CA 1
ATOM 1420 C C . GLU A 1 192 ? 8.348 2.014 -5.044 1.00 87.62 192 GLU A C 1
ATOM 1422 O O . GLU A 1 192 ? 9.392 2.156 -5.688 1.00 87.62 192 GLU A O 1
ATOM 1427 N N . CYS A 1 193 ? 7.174 1.794 -5.648 1.00 91.19 193 CYS A N 1
ATOM 1428 C CA . CYS A 1 193 ? 7.041 1.705 -7.104 1.00 91.19 193 CYS A CA 1
ATOM 1429 C C . CYS A 1 193 ? 7.520 2.995 -7.786 1.00 91.19 193 CYS A C 1
ATOM 1431 O O . CYS A 1 193 ? 8.327 2.946 -8.717 1.00 91.19 193 CYS A O 1
ATOM 1433 N N . ARG A 1 194 ? 7.094 4.161 -7.286 1.00 91.25 194 ARG A N 1
ATOM 1434 C CA . ARG A 1 194 ? 7.511 5.477 -7.796 1.00 91.25 194 ARG A CA 1
ATOM 1435 C C . ARG A 1 194 ? 9.028 5.651 -7.729 1.00 91.25 194 ARG A C 1
ATOM 1437 O O . ARG A 1 194 ? 9.646 6.088 -8.701 1.00 91.25 194 ARG A O 1
ATOM 1444 N N . GLN A 1 195 ? 9.648 5.304 -6.601 1.00 90.19 195 GLN A N 1
ATOM 1445 C CA . GLN A 1 195 ? 11.100 5.398 -6.428 1.00 90.19 195 GLN A CA 1
ATOM 1446 C C . GLN A 1 195 ? 11.852 4.439 -7.358 1.00 90.19 195 GLN A C 1
ATOM 1448 O O . GLN A 1 195 ? 12.846 4.842 -7.967 1.00 90.19 195 GLN A O 1
ATOM 1453 N N . ALA A 1 196 ? 11.374 3.202 -7.511 1.00 93.69 196 ALA A N 1
ATOM 1454 C CA . ALA A 1 196 ? 11.961 2.221 -8.416 1.00 93.69 196 ALA A CA 1
ATOM 1455 C C . ALA A 1 196 ? 11.922 2.702 -9.876 1.00 93.69 196 ALA A C 1
ATOM 1457 O O . ALA A 1 196 ? 12.953 2.692 -10.553 1.00 93.69 196 ALA A O 1
ATOM 1458 N N . ILE A 1 197 ? 10.775 3.217 -10.338 1.00 95.75 197 ILE A N 1
ATOM 1459 C CA . ILE A 1 197 ? 10.627 3.777 -11.691 1.00 95.75 197 ILE A CA 1
ATOM 1460 C C . ILE A 1 197 ? 11.559 4.976 -11.874 1.00 95.75 197 ILE A C 1
ATOM 1462 O O . ILE A 1 197 ? 12.293 5.038 -12.859 1.00 95.75 197 ILE A O 1
ATOM 1466 N N . ARG A 1 198 ? 11.607 5.897 -10.904 1.00 95.00 198 ARG A N 1
ATOM 1467 C CA . ARG A 1 198 ? 12.500 7.063 -10.963 1.00 95.00 198 ARG A CA 1
ATOM 1468 C C . ARG A 1 198 ? 13.970 6.652 -11.086 1.00 95.00 198 ARG A C 1
ATOM 1470 O O . ARG A 1 198 ? 14.687 7.220 -11.909 1.00 95.00 198 ARG A O 1
ATOM 1477 N N . ARG A 1 199 ? 14.425 5.664 -10.305 1.00 95.69 199 ARG A N 1
ATOM 1478 C CA . ARG A 1 199 ? 15.789 5.110 -10.418 1.00 95.69 199 ARG A CA 1
ATOM 1479 C C . ARG A 1 199 ? 16.030 4.515 -11.803 1.00 95.69 199 ARG A C 1
ATOM 1481 O O . ARG A 1 199 ? 17.022 4.858 -12.439 1.00 95.69 199 ARG A O 1
ATOM 1488 N N . ALA A 1 200 ? 15.101 3.701 -12.302 1.00 96.94 200 ALA A N 1
ATOM 1489 C CA . ALA A 1 200 ? 15.194 3.104 -13.631 1.00 96.94 200 ALA A CA 1
ATOM 1490 C C . ALA A 1 200 ? 15.281 4.162 -14.747 1.00 96.94 200 ALA A C 1
ATOM 1492 O O . ALA A 1 200 ? 16.050 3.996 -15.698 1.00 96.94 200 ALA A O 1
ATOM 1493 N N . THR A 1 201 ? 14.548 5.271 -14.621 1.00 97.06 201 THR A N 1
ATOM 1494 C CA . THR A 1 201 ? 14.625 6.408 -15.549 1.00 97.06 201 THR A CA 1
ATOM 1495 C C . THR A 1 201 ? 16.013 7.038 -15.527 1.00 97.06 201 THR A C 1
ATOM 1497 O O . THR A 1 201 ? 16.631 7.187 -16.583 1.00 97.06 201 THR A O 1
ATOM 1500 N N . VAL A 1 202 ? 16.544 7.347 -14.339 1.00 96.12 202 VAL A N 1
ATOM 1501 C CA . VAL A 1 202 ? 17.890 7.924 -14.176 1.00 96.12 202 VAL A CA 1
ATOM 1502 C C . VAL A 1 202 ? 18.966 6.994 -14.741 1.00 96.12 202 VAL A C 1
ATOM 1504 O O . VAL A 1 202 ? 19.808 7.440 -15.521 1.00 96.12 202 VAL A O 1
ATOM 1507 N N . ASP A 1 203 ? 18.909 5.701 -14.426 1.00 95.56 203 ASP A N 1
ATOM 1508 C CA . ASP A 1 203 ? 19.864 4.703 -14.919 1.00 95.56 203 ASP A CA 1
ATOM 1509 C C . ASP A 1 203 ? 19.793 4.559 -16.447 1.00 95.56 203 ASP A C 1
ATOM 1511 O O . ASP A 1 203 ? 20.820 4.443 -17.124 1.00 95.56 203 ASP A O 1
ATOM 1515 N N . THR A 1 204 ? 18.585 4.624 -17.017 1.00 95.12 204 THR A N 1
ATOM 1516 C CA . THR A 1 204 ? 18.378 4.590 -18.471 1.00 95.12 204 THR A CA 1
ATOM 1517 C C . THR A 1 204 ? 18.970 5.832 -19.129 1.00 95.12 204 THR A C 1
ATOM 1519 O O . THR A 1 204 ? 19.681 5.717 -20.130 1.00 95.12 204 THR A O 1
ATOM 1522 N N . MET A 1 205 ? 18.752 7.017 -18.552 1.00 94.06 205 MET A N 1
ATOM 1523 C CA . MET A 1 205 ? 19.356 8.262 -19.031 1.00 94.06 205 MET A CA 1
ATOM 1524 C C . MET A 1 205 ? 20.884 8.215 -18.938 1.00 94.06 205 MET A C 1
ATOM 1526 O O . MET A 1 205 ? 21.562 8.539 -19.912 1.00 94.06 205 MET A O 1
ATOM 1530 N N . ALA A 1 206 ? 21.451 7.739 -17.829 1.00 92.75 206 ALA A N 1
ATOM 1531 C CA . ALA A 1 206 ? 22.896 7.581 -17.668 1.00 92.75 206 ALA A CA 1
ATOM 1532 C C . ALA A 1 206 ? 23.487 6.595 -18.693 1.00 92.75 206 ALA A C 1
ATOM 1534 O O . ALA A 1 206 ? 24.559 6.831 -19.260 1.00 92.75 206 ALA A O 1
ATOM 1535 N N . ALA A 1 207 ? 22.761 5.519 -19.014 1.00 89.31 207 ALA A N 1
ATOM 1536 C CA . ALA A 1 207 ? 23.160 4.582 -20.057 1.00 89.31 207 ALA A CA 1
ATOM 1537 C C . ALA A 1 207 ? 23.248 5.247 -21.443 1.00 89.31 207 ALA A C 1
ATOM 1539 O O . ALA A 1 207 ? 24.065 4.813 -22.258 1.00 89.31 207 ALA A O 1
ATOM 1540 N N . THR A 1 208 ? 22.490 6.322 -21.710 1.00 87.25 208 THR A N 1
ATOM 1541 C CA . THR A 1 208 ? 22.571 7.037 -22.996 1.00 87.25 208 THR A CA 1
ATOM 1542 C C . THR A 1 208 ? 23.909 7.745 -23.225 1.00 87.25 208 THR A C 1
ATOM 1544 O O . THR A 1 208 ? 24.350 7.845 -24.375 1.00 87.25 208 THR A O 1
ATOM 1547 N N . ALA A 1 209 ? 24.596 8.151 -22.150 1.00 83.19 209 ALA A N 1
ATOM 1548 C CA . ALA A 1 209 ? 25.888 8.836 -22.209 1.00 83.19 209 ALA A CA 1
ATOM 1549 C C . ALA A 1 209 ? 27.054 7.904 -22.591 1.00 83.19 209 ALA A C 1
ATOM 1551 O O . ALA A 1 209 ? 28.075 8.358 -23.102 1.00 83.19 209 ALA A O 1
ATOM 1552 N N . THR A 1 210 ? 26.910 6.590 -22.383 1.00 75.81 210 THR A N 1
ATOM 1553 C CA . THR A 1 210 ? 27.975 5.604 -22.624 1.00 75.81 210 THR A CA 1
ATOM 1554 C C . THR A 1 210 ? 27.717 4.810 -23.909 1.00 75.81 210 THR A C 1
ATOM 1556 O O . THR A 1 210 ? 27.033 3.784 -23.909 1.00 75.81 210 THR A O 1
ATOM 1559 N N . GLY A 1 211 ? 28.271 5.294 -25.026 1.00 71.25 211 GLY A N 1
ATOM 1560 C CA . GLY A 1 211 ? 28.279 4.591 -26.316 1.00 71.25 211 GLY A CA 1
ATOM 1561 C C . GLY A 1 211 ? 29.430 3.583 -26.441 1.00 71.25 211 GLY A C 1
ATOM 1562 O O . GLY A 1 211 ? 30.411 3.653 -25.707 1.00 71.25 211 GLY A O 1
ATOM 1563 N N . GLY A 1 212 ? 29.328 2.637 -27.378 1.00 71.94 212 GLY A N 1
ATOM 1564 C CA . GLY A 1 212 ? 30.439 1.728 -27.701 1.00 71.94 212 GLY A CA 1
ATOM 1565 C C . GLY A 1 212 ? 30.058 0.615 -28.677 1.00 71.94 212 GLY A C 1
ATOM 1566 O O . GLY A 1 212 ? 30.769 0.372 -29.654 1.00 71.94 212 GLY A O 1
ATOM 1567 N N . GLY A 1 213 ? 28.881 0.010 -28.488 1.00 78.31 213 GLY A N 1
ATOM 1568 C CA . GLY A 1 213 ? 28.337 -1.046 -29.351 1.00 78.31 213 GLY A CA 1
ATOM 1569 C C . GLY A 1 213 ? 27.119 -0.599 -30.166 1.00 78.31 213 GLY A C 1
ATOM 1570 O O . GLY A 1 213 ? 26.503 0.422 -29.872 1.00 78.31 213 GLY A O 1
ATOM 1571 N N . LEU A 1 214 ? 26.756 -1.376 -31.191 1.00 83.94 214 LEU A N 1
ATOM 1572 C CA . LEU A 1 214 ? 25.456 -1.227 -31.857 1.00 83.94 214 LEU A CA 1
ATOM 1573 C C . LEU A 1 214 ? 24.348 -1.597 -30.866 1.00 83.94 214 LEU A C 1
ATOM 1575 O O . LEU A 1 214 ? 24.434 -2.636 -30.216 1.00 83.94 214 LEU A O 1
ATOM 1579 N N . TYR A 1 215 ? 23.332 -0.743 -30.740 1.00 88.94 215 TYR A N 1
ATOM 1580 C CA . TYR A 1 215 ? 22.206 -0.932 -29.816 1.00 88.94 215 TYR A CA 1
ATOM 1581 C C . TYR A 1 215 ? 22.586 -1.106 -28.331 1.00 88.94 215 TYR A C 1
ATOM 1583 O O . TYR A 1 215 ? 21.797 -1.618 -27.534 1.00 88.94 215 TYR A O 1
ATOM 1591 N N . SER A 1 216 ? 23.788 -0.676 -27.921 1.00 91.56 216 SER A N 1
ATOM 1592 C CA . SER A 1 216 ? 24.273 -0.916 -26.557 1.00 91.56 216 SER A CA 1
ATOM 1593 C C . SER A 1 216 ? 23.467 -0.181 -25.485 1.00 91.56 216 SER A C 1
ATOM 1595 O O . SER A 1 216 ? 23.381 -0.671 -24.360 1.00 91.56 216 SER A O 1
ATOM 1597 N N . ARG A 1 217 ? 22.880 0.981 -25.804 1.00 94.00 217 ARG A N 1
ATOM 1598 C CA . ARG A 1 217 ? 22.066 1.752 -24.848 1.00 94.00 217 ARG A CA 1
ATOM 1599 C C . ARG A 1 217 ? 20.721 1.068 -24.637 1.00 94.00 217 ARG A C 1
ATOM 1601 O O . ARG A 1 217 ? 20.298 0.890 -23.501 1.00 94.00 217 ARG A O 1
ATOM 1608 N N . THR A 1 218 ? 20.110 0.605 -25.723 1.00 93.94 218 THR A N 1
ATOM 1609 C CA . THR A 1 218 ? 18.827 -0.104 -25.713 1.00 93.94 218 THR A CA 1
ATOM 1610 C C . THR A 1 218 ? 18.943 -1.430 -24.959 1.00 93.94 218 THR A C 1
ATOM 1612 O O . THR A 1 218 ? 18.113 -1.711 -24.105 1.00 93.94 218 THR A O 1
ATOM 1615 N N . VAL A 1 219 ? 20.022 -2.197 -25.165 1.00 93.38 219 VAL A N 1
ATOM 1616 C CA . VAL A 1 219 ? 20.277 -3.438 -24.405 1.00 93.38 219 VAL A CA 1
ATOM 1617 C C . VAL A 1 219 ? 20.429 -3.175 -22.902 1.00 93.38 219 VAL A C 1
ATOM 1619 O O . VAL A 1 219 ? 19.922 -3.944 -22.084 1.00 93.38 219 VAL A O 1
ATOM 1622 N N . LYS A 1 220 ? 21.124 -2.097 -22.511 1.00 94.44 220 LYS A N 1
ATOM 1623 C CA . LYS A 1 220 ? 21.223 -1.695 -21.096 1.00 94.44 220 LYS A CA 1
ATOM 1624 C C . LYS A 1 220 ? 19.849 -1.327 -20.537 1.00 94.44 220 LYS A C 1
ATOM 1626 O O . LYS A 1 220 ? 19.503 -1.810 -19.463 1.00 94.44 220 LYS A O 1
ATOM 1631 N N . ALA A 1 221 ? 19.061 -0.556 -21.286 1.00 95.50 221 ALA A N 1
ATOM 1632 C CA . ALA A 1 221 ? 17.694 -0.213 -20.913 1.00 95.50 221 ALA A CA 1
ATOM 1633 C C . ALA A 1 221 ? 16.840 -1.472 -20.691 1.00 95.50 221 ALA A C 1
ATOM 1635 O O . ALA A 1 221 ? 16.184 -1.573 -19.663 1.00 95.50 221 ALA A O 1
ATOM 1636 N N . THR A 1 222 ? 16.919 -2.490 -21.559 1.00 94.69 222 THR A N 1
ATOM 1637 C CA . THR A 1 222 ? 16.188 -3.758 -21.357 1.00 94.69 222 THR A CA 1
ATOM 1638 C C . THR A 1 222 ? 16.517 -4.418 -20.014 1.00 94.69 222 THR A C 1
ATOM 1640 O O . THR A 1 222 ? 15.619 -4.895 -19.326 1.00 94.69 222 THR A O 1
ATOM 1643 N N . LYS A 1 223 ? 17.794 -4.429 -19.607 1.00 95.25 223 LYS A N 1
ATOM 1644 C CA . LYS A 1 223 ? 18.214 -4.998 -18.313 1.00 95.25 223 LYS A CA 1
ATOM 1645 C C . LYS A 1 223 ? 17.687 -4.190 -17.127 1.00 95.25 223 LYS A C 1
ATOM 1647 O O . LYS A 1 223 ? 17.286 -4.778 -16.127 1.00 95.25 223 LYS A O 1
ATOM 1652 N N . ILE A 1 224 ? 17.679 -2.863 -17.249 1.00 97.38 224 ILE A N 1
ATOM 1653 C CA . ILE A 1 224 ? 17.115 -1.959 -16.238 1.00 97.38 224 ILE A CA 1
ATOM 1654 C C . ILE A 1 224 ? 15.610 -2.213 -16.090 1.00 97.38 224 ILE A C 1
ATOM 1656 O O . ILE A 1 224 ? 15.132 -2.357 -14.970 1.00 97.38 224 ILE A O 1
ATOM 1660 N N . LEU A 1 225 ? 14.882 -2.359 -17.201 1.00 97.44 225 LEU A N 1
ATOM 1661 C CA . LEU A 1 225 ? 13.450 -2.670 -17.188 1.00 97.44 225 LEU A CA 1
ATOM 1662 C C . LEU A 1 225 ? 13.156 -4.036 -16.552 1.00 97.44 225 LEU A C 1
ATOM 1664 O O . LEU A 1 225 ? 12.242 -4.146 -15.744 1.00 97.44 225 LEU A O 1
ATOM 1668 N N . ALA A 1 226 ? 13.952 -5.066 -16.856 1.00 95.62 226 ALA A N 1
ATOM 1669 C CA . ALA A 1 226 ? 13.793 -6.381 -16.231 1.00 95.62 226 ALA A CA 1
ATOM 1670 C C . ALA A 1 226 ? 13.991 -6.324 -14.705 1.00 95.62 226 ALA A C 1
ATOM 1672 O O . ALA A 1 226 ? 13.234 -6.938 -13.957 1.00 95.62 226 ALA A O 1
ATOM 1673 N N . ARG A 1 227 ? 14.980 -5.550 -14.239 1.00 96.56 227 ARG A N 1
ATOM 1674 C CA . ARG A 1 227 ? 15.192 -5.307 -12.807 1.00 96.56 227 ARG A CA 1
ATOM 1675 C C . ARG A 1 227 ? 14.039 -4.515 -12.187 1.00 96.56 227 ARG A C 1
ATOM 1677 O O . ARG A 1 227 ? 13.608 -4.854 -11.094 1.00 96.56 227 ARG A O 1
ATOM 1684 N N . LEU A 1 228 ? 13.537 -3.487 -12.869 1.00 97.00 228 LEU A N 1
ATOM 1685 C CA . LEU A 1 228 ? 12.390 -2.709 -12.402 1.00 97.00 228 LEU A CA 1
ATOM 1686 C C . LEU A 1 228 ? 11.151 -3.593 -12.222 1.00 97.00 228 LEU A C 1
ATOM 1688 O O . LEU A 1 228 ? 10.457 -3.461 -11.222 1.00 97.00 228 LEU A O 1
ATOM 1692 N N . LEU A 1 229 ? 10.892 -4.512 -13.154 1.00 95.56 229 LEU A N 1
ATOM 1693 C CA . LEU A 1 229 ? 9.768 -5.441 -13.043 1.00 95.56 229 LEU A CA 1
ATOM 1694 C C . LEU A 1 229 ? 9.883 -6.329 -11.790 1.00 95.56 229 LEU A C 1
ATOM 1696 O O . LEU A 1 229 ? 8.896 -6.516 -11.085 1.00 95.56 229 LEU A O 1
ATOM 1700 N N . ASP A 1 230 ? 11.087 -6.814 -11.475 1.00 94.75 230 ASP A N 1
ATOM 1701 C CA . ASP A 1 230 ? 11.368 -7.551 -10.233 1.00 94.75 230 ASP A CA 1
ATOM 1702 C C . ASP A 1 230 ? 11.200 -6.669 -8.980 1.00 94.75 230 ASP A C 1
ATOM 1704 O O . ASP A 1 230 ? 10.613 -7.108 -7.994 1.00 94.75 230 ASP A O 1
ATOM 1708 N N . GLU A 1 231 ? 11.641 -5.406 -9.015 1.00 93.25 231 GLU A N 1
ATOM 1709 C CA . GLU A 1 231 ? 11.433 -4.453 -7.911 1.00 93.25 231 GLU A CA 1
ATOM 1710 C C . GLU A 1 231 ? 9.936 -4.163 -7.675 1.00 93.25 231 GLU A C 1
ATOM 1712 O O . GLU A 1 231 ? 9.491 -4.181 -6.528 1.00 93.25 231 GLU A O 1
ATOM 1717 N N . ILE A 1 232 ? 9.136 -3.984 -8.734 1.00 92.56 232 ILE A N 1
ATOM 1718 C CA . ILE A 1 232 ? 7.674 -3.807 -8.639 1.00 92.56 232 ILE A CA 1
ATOM 1719 C C . ILE A 1 232 ? 7.008 -5.080 -8.097 1.00 92.56 232 ILE A C 1
ATOM 1721 O O . ILE A 1 232 ? 6.149 -5.009 -7.213 1.00 92.56 232 ILE A O 1
ATOM 1725 N N . ALA A 1 233 ? 7.417 -6.258 -8.576 1.00 91.38 233 ALA A N 1
ATOM 1726 C CA . ALA A 1 233 ? 6.896 -7.535 -8.091 1.00 91.38 233 ALA A CA 1
ATOM 1727 C C . ALA A 1 233 ? 7.219 -7.761 -6.604 1.00 91.38 233 ALA A C 1
ATOM 1729 O O . ALA A 1 233 ? 6.376 -8.263 -5.861 1.00 91.38 233 ALA A O 1
ATOM 1730 N N . LYS A 1 234 ? 8.409 -7.354 -6.150 1.00 88.19 234 LYS A N 1
ATOM 1731 C CA . LYS A 1 234 ? 8.806 -7.404 -4.735 1.00 88.19 234 LYS A CA 1
ATOM 1732 C C . LYS A 1 234 ? 8.042 -6.408 -3.879 1.00 88.19 234 LYS A C 1
ATOM 1734 O O . LYS A 1 234 ? 7.639 -6.773 -2.784 1.00 88.19 234 LYS A O 1
ATOM 1739 N N . ALA A 1 235 ? 7.818 -5.187 -4.362 1.00 86.44 235 ALA A N 1
ATOM 1740 C CA . ALA A 1 235 ? 7.031 -4.191 -3.637 1.00 86.44 235 ALA A CA 1
ATOM 1741 C C . ALA A 1 235 ? 5.577 -4.651 -3.437 1.00 86.44 235 ALA A C 1
ATOM 1743 O O . ALA A 1 235 ? 4.998 -4.429 -2.379 1.00 86.44 235 ALA A O 1
ATOM 1744 N N . THR A 1 236 ? 5.008 -5.336 -4.432 1.00 83.44 236 THR A N 1
ATOM 1745 C CA . THR A 1 236 ? 3.622 -5.831 -4.392 1.00 83.44 236 THR A CA 1
ATOM 1746 C C . THR A 1 236 ? 3.455 -7.155 -3.645 1.00 83.44 236 THR A C 1
ATOM 1748 O O . THR A 1 236 ? 2.417 -7.364 -3.027 1.00 83.44 236 THR A O 1
ATOM 1751 N N . ASN A 1 237 ? 4.463 -8.032 -3.656 1.00 84.69 237 ASN A N 1
ATOM 1752 C CA . ASN A 1 237 ? 4.429 -9.343 -2.993 1.00 84.69 237 ASN A CA 1
ATOM 1753 C C . ASN A 1 237 ? 5.415 -9.435 -1.819 1.00 84.69 237 ASN A C 1
ATOM 1755 O O . ASN A 1 237 ? 5.990 -10.497 -1.574 1.00 84.69 237 ASN A O 1
ATOM 1759 N N . ASN A 1 238 ? 5.672 -8.324 -1.123 1.00 77.75 238 ASN A N 1
ATOM 1760 C CA . ASN A 1 238 ? 6.649 -8.311 -0.041 1.00 77.75 238 ASN A CA 1
ATOM 1761 C C . ASN A 1 238 ? 6.168 -9.226 1.110 1.00 77.75 238 ASN A C 1
ATOM 1763 O O . ASN A 1 238 ? 5.106 -8.959 1.680 1.00 77.75 238 ASN A O 1
ATOM 1767 N N . PRO A 1 239 ? 6.917 -10.280 1.488 1.00 74.81 239 PRO A N 1
ATOM 1768 C CA . PRO A 1 239 ? 6.529 -11.162 2.589 1.00 74.81 239 PRO A CA 1
ATOM 1769 C C . PRO A 1 239 ? 6.415 -10.421 3.927 1.00 74.81 239 PRO A C 1
ATOM 1771 O O . PRO A 1 239 ? 5.568 -10.778 4.743 1.00 74.81 239 PRO A O 1
ATOM 1774 N N . ASP A 1 240 ? 7.193 -9.355 4.129 1.00 75.50 240 ASP A N 1
ATOM 1775 C CA . ASP A 1 240 ? 7.100 -8.525 5.332 1.00 75.50 240 ASP A CA 1
ATOM 1776 C C . ASP A 1 240 ? 5.758 -7.777 5.387 1.00 75.50 240 ASP A C 1
ATOM 1778 O O . ASP A 1 240 ? 5.191 -7.596 6.464 1.00 75.50 240 ASP A O 1
ATOM 1782 N N . LEU A 1 241 ? 5.205 -7.391 4.226 1.00 68.75 241 LEU A N 1
ATOM 1783 C CA . LEU A 1 241 ? 3.873 -6.779 4.143 1.00 68.75 241 LEU A CA 1
ATOM 1784 C C . LEU A 1 241 ? 2.768 -7.797 4.428 1.00 68.75 241 LEU A C 1
ATOM 1786 O O . LEU A 1 241 ? 1.812 -7.466 5.125 1.00 68.75 241 LEU A O 1
ATOM 1790 N N . ALA A 1 242 ? 2.902 -9.030 3.932 1.00 72.19 242 ALA A N 1
ATOM 1791 C CA . ALA A 1 242 ? 1.956 -10.099 4.248 1.00 72.19 242 ALA A CA 1
ATOM 1792 C C . ALA A 1 242 ? 1.936 -10.383 5.759 1.00 72.19 242 ALA A C 1
ATOM 1794 O O . ALA A 1 242 ? 0.871 -10.368 6.370 1.00 72.19 242 ALA A O 1
ATOM 1795 N N . ALA A 1 243 ? 3.111 -10.514 6.381 1.00 76.12 243 ALA A N 1
ATOM 1796 C CA . ALA A 1 243 ? 3.227 -10.709 7.824 1.00 76.12 243 ALA A CA 1
ATOM 1797 C C . ALA A 1 243 ? 2.647 -9.530 8.628 1.00 76.12 243 ALA A C 1
ATOM 1799 O O . ALA A 1 243 ? 1.953 -9.744 9.620 1.00 76.12 243 ALA A O 1
ATOM 1800 N N . ALA A 1 244 ? 2.887 -8.287 8.197 1.00 72.44 244 ALA A N 1
ATOM 1801 C CA . ALA A 1 244 ? 2.310 -7.105 8.838 1.00 72.44 244 ALA A CA 1
ATOM 1802 C C . ALA A 1 244 ? 0.776 -7.053 8.708 1.00 72.44 244 ALA A C 1
ATOM 1804 O O . ALA A 1 244 ? 0.093 -6.643 9.647 1.00 72.44 244 ALA A O 1
ATOM 1805 N N . SER A 1 245 ? 0.230 -7.489 7.568 1.00 72.19 245 SER A N 1
ATOM 1806 C CA . SER A 1 245 ? -1.215 -7.607 7.350 1.00 72.19 245 SER A CA 1
ATOM 1807 C C . SER A 1 245 ? -1.839 -8.681 8.246 1.00 72.19 245 SER A C 1
ATOM 1809 O O . SER A 1 245 ? -2.860 -8.419 8.882 1.00 72.19 245 SER A O 1
ATOM 1811 N N . ASP A 1 246 ? -1.223 -9.862 8.333 1.00 77.69 246 ASP A N 1
ATOM 1812 C CA . ASP A 1 246 ? -1.682 -10.961 9.193 1.00 77.69 246 ASP A CA 1
ATOM 1813 C C . ASP A 1 246 ? -1.662 -10.554 10.674 1.00 77.69 246 ASP A C 1
ATOM 1815 O O . ASP A 1 246 ? -2.608 -10.814 11.423 1.00 77.69 246 ASP A O 1
ATOM 1819 N N . GLU A 1 247 ? -0.607 -9.854 11.093 1.00 78.31 247 GLU A N 1
ATOM 1820 C CA . GLU A 1 247 ? -0.486 -9.324 12.449 1.00 78.31 247 GLU A CA 1
ATOM 1821 C C . GLU A 1 247 ? -1.571 -8.281 12.740 1.00 78.31 247 GLU A C 1
ATOM 1823 O O . GLU A 1 247 ? -2.243 -8.352 13.770 1.00 78.31 247 GLU A O 1
ATOM 1828 N N . LEU A 1 248 ? -1.823 -7.347 11.819 1.00 77.06 248 LEU A N 1
ATOM 1829 C CA . LEU A 1 248 ? -2.896 -6.372 11.992 1.00 77.06 248 LEU A CA 1
ATOM 1830 C C . LEU A 1 248 ? -4.272 -7.048 12.068 1.00 77.06 248 LEU A C 1
ATOM 1832 O O . LEU A 1 248 ? -5.105 -6.673 12.894 1.00 77.06 248 LEU A O 1
ATOM 1836 N N . GLN A 1 249 ? -4.510 -8.074 11.251 1.00 76.94 249 GLN A N 1
ATOM 1837 C CA . GLN A 1 249 ? -5.736 -8.864 11.309 1.00 76.94 249 GLN A CA 1
ATOM 1838 C C . GLN A 1 249 ? -5.894 -9.565 12.666 1.00 76.94 249 GLN A C 1
ATOM 1840 O O . GLN A 1 249 ? -6.988 -9.551 13.238 1.00 76.94 249 GLN A O 1
ATOM 1845 N N . SER A 1 250 ? -4.811 -10.131 13.203 1.00 80.94 250 SER A N 1
ATOM 1846 C CA . SER A 1 250 ? -4.772 -10.721 14.545 1.00 80.94 250 SER A CA 1
ATOM 1847 C C . SER A 1 250 ? -5.120 -9.689 15.622 1.00 80.94 250 SER A C 1
ATOM 1849 O O . SER A 1 250 ? -5.951 -9.956 16.491 1.00 80.94 250 SER A O 1
ATOM 1851 N N . GLN A 1 251 ? -4.577 -8.472 15.524 1.00 81.06 251 GLN A N 1
ATOM 1852 C CA . GLN A 1 251 ? -4.866 -7.386 16.463 1.00 81.06 251 GLN A CA 1
ATOM 1853 C C . GLN A 1 251 ? -6.323 -6.917 16.390 1.00 81.06 251 GLN A C 1
ATOM 1855 O O . GLN A 1 251 ? -6.963 -6.762 17.429 1.00 81.06 251 GLN A O 1
ATOM 1860 N N . ILE A 1 252 ? -6.890 -6.763 15.189 1.00 77.56 252 ILE A N 1
ATOM 1861 C CA . ILE A 1 252 ? -8.316 -6.441 15.014 1.00 77.56 252 ILE A CA 1
ATOM 1862 C C . ILE A 1 252 ? -9.187 -7.545 15.627 1.00 77.56 252 ILE A C 1
ATOM 1864 O O . ILE A 1 252 ? -10.152 -7.255 16.337 1.00 77.56 252 ILE A O 1
ATOM 1868 N N . ALA A 1 253 ? -8.853 -8.816 15.383 1.00 81.25 253 ALA A N 1
ATOM 1869 C CA . ALA A 1 253 ? -9.579 -9.945 15.953 1.00 81.25 253 ALA A CA 1
ATOM 1870 C C . ALA A 1 253 ? -9.478 -9.970 17.487 1.00 81.25 253 ALA A C 1
ATOM 1872 O O . ALA A 1 253 ? -10.481 -10.198 18.165 1.00 81.25 253 ALA A O 1
ATOM 1873 N N . ALA A 1 254 ? -8.299 -9.683 18.041 1.00 82.12 254 ALA A N 1
ATOM 1874 C CA . ALA A 1 254 ? -8.089 -9.573 19.478 1.00 82.12 254 ALA A CA 1
ATOM 1875 C C . ALA A 1 254 ? -8.911 -8.425 20.081 1.00 82.12 254 ALA A C 1
ATOM 1877 O O . ALA A 1 254 ? -9.609 -8.642 21.066 1.00 82.12 254 ALA A O 1
ATOM 1878 N N . THR A 1 255 ? -8.905 -7.240 19.464 1.00 82.94 255 THR A N 1
ATOM 1879 C CA . THR A 1 255 ? -9.729 -6.090 19.872 1.00 82.94 255 THR A CA 1
ATOM 1880 C C . THR A 1 255 ? -11.220 -6.395 19.808 1.00 82.94 255 THR A C 1
ATOM 1882 O O . THR A 1 255 ? -11.969 -5.988 20.689 1.00 82.94 255 THR A O 1
ATOM 1885 N N . ARG A 1 256 ? -11.679 -7.119 18.784 1.00 80.62 256 ARG A N 1
ATOM 1886 C CA . ARG A 1 256 ? -13.092 -7.497 18.661 1.00 80.62 256 ARG A CA 1
ATOM 1887 C C . ARG A 1 256 ? -13.541 -8.425 19.792 1.00 80.62 256 ARG A C 1
ATOM 1889 O O . ARG A 1 256 ? -14.695 -8.363 20.201 1.00 80.62 256 ARG A O 1
ATOM 1896 N N . ASN A 1 257 ? -12.639 -9.277 20.270 1.00 83.69 257 ASN A N 1
ATOM 1897 C CA . ASN A 1 257 ? -12.926 -10.299 21.274 1.00 83.69 257 ASN A CA 1
ATOM 1898 C C . ASN A 1 257 ? -12.489 -9.905 22.697 1.00 83.69 257 ASN A C 1
ATOM 1900 O O . ASN A 1 257 ? -12.669 -10.696 23.619 1.00 83.69 257 ASN A O 1
ATOM 1904 N N . SER A 1 258 ? -11.887 -8.726 22.888 1.00 86.31 258 SER A N 1
ATOM 1905 C CA . SER A 1 258 ? -11.402 -8.256 24.190 1.00 86.31 258 SER A CA 1
ATOM 1906 C C . SER A 1 258 ? -12.427 -7.592 25.123 1.00 86.31 258 SER A C 1
ATOM 1908 O O . SER A 1 258 ? -12.120 -7.545 26.320 1.00 86.31 258 SER A O 1
ATOM 1910 N N . PRO A 1 259 ? -13.598 -7.078 24.680 1.00 90.25 259 PRO A N 1
ATOM 1911 C CA . PRO A 1 259 ? -14.581 -6.520 25.605 1.00 90.25 259 PRO A CA 1
ATOM 1912 C C . PRO A 1 259 ? -15.030 -7.548 26.655 1.00 90.25 259 PRO A C 1
ATOM 1914 O O . PRO A 1 259 ? -15.300 -8.702 26.326 1.00 90.25 259 PRO A O 1
ATOM 1917 N N . ALA A 1 260 ? -15.093 -7.141 27.924 1.00 90.62 260 ALA A N 1
ATOM 1918 C CA . ALA A 1 260 ? -15.560 -7.978 29.031 1.00 90.62 260 ALA A CA 1
ATOM 1919 C C . ALA A 1 260 ? -17.023 -7.702 29.404 1.00 90.62 260 ALA A C 1
ATOM 1921 O O . ALA A 1 260 ? -17.701 -8.585 29.934 1.00 90.62 260 ALA A O 1
ATOM 1922 N N . LEU A 1 261 ? -17.510 -6.485 29.151 1.00 90.19 261 LEU A N 1
ATOM 1923 C CA . LEU A 1 261 ? -18.879 -6.061 29.441 1.00 90.19 261 LEU A CA 1
ATOM 1924 C C . LEU A 1 261 ? -19.762 -6.100 28.192 1.00 90.19 261 LEU A C 1
ATOM 1926 O O . LEU A 1 261 ? -20.938 -6.450 28.290 1.00 90.19 261 LEU A O 1
ATOM 1930 N N . LEU A 1 262 ? -19.213 -5.773 27.019 1.00 88.06 262 LEU A N 1
ATOM 1931 C CA . LEU A 1 262 ? -19.926 -5.940 25.753 1.00 88.06 262 LEU A CA 1
ATOM 1932 C C . LEU A 1 262 ? -19.893 -7.399 25.312 1.00 88.06 262 LEU A C 1
ATOM 1934 O O . LEU A 1 262 ? -18.831 -7.975 25.089 1.00 88.06 262 LEU A O 1
ATOM 1938 N N . THR A 1 263 ? -21.074 -7.976 25.115 1.00 83.38 263 THR A N 1
ATOM 1939 C CA . THR A 1 263 ? -21.210 -9.313 24.533 1.00 83.38 263 THR A CA 1
ATOM 1940 C C . THR A 1 263 ? -21.664 -9.207 23.077 1.00 83.38 263 THR A C 1
ATOM 1942 O O . THR A 1 263 ? -22.354 -8.248 22.722 1.00 83.38 263 THR A O 1
ATOM 1945 N N . PRO A 1 264 ? -21.347 -10.192 22.219 1.00 76.19 264 PRO A N 1
ATOM 1946 C CA . PRO A 1 264 ? -21.885 -10.239 20.858 1.00 76.19 264 PRO A CA 1
ATOM 1947 C C . PRO A 1 264 ? -23.421 -10.289 20.803 1.00 76.19 264 PRO A C 1
ATOM 1949 O O . PRO A 1 264 ? -24.014 -9.935 19.789 1.00 76.19 264 PRO A O 1
ATOM 1952 N N . GLU A 1 265 ? -24.054 -10.754 21.881 1.00 79.25 265 GLU A N 1
ATOM 1953 C CA . GLU A 1 265 ? -25.490 -11.029 21.982 1.00 79.25 265 GLU A CA 1
ATOM 1954 C C . GLU A 1 265 ? -26.317 -9.780 22.312 1.00 79.25 265 GLU A C 1
ATOM 1956 O O . GLU A 1 265 ? -27.529 -9.769 22.095 1.00 79.25 265 GLU A O 1
ATOM 1961 N N . GLY A 1 266 ? -25.681 -8.709 22.796 1.00 83.50 266 GLY A N 1
ATOM 1962 C CA . GLY A 1 266 ? -26.358 -7.441 23.016 1.00 83.50 266 GLY A CA 1
ATOM 1963 C C . GLY A 1 266 ? -25.685 -6.517 24.022 1.00 83.50 266 GLY A C 1
ATOM 1964 O O . GLY A 1 266 ? -24.647 -6.814 24.619 1.00 83.50 266 GLY A O 1
ATOM 1965 N N . TRP A 1 267 ? -26.328 -5.365 24.203 1.00 89.94 267 TRP A N 1
ATOM 1966 C CA . TRP A 1 267 ? -25.941 -4.368 25.192 1.00 89.94 267 TRP A CA 1
ATOM 1967 C C . TRP A 1 267 ? -26.211 -4.882 26.613 1.00 89.94 267 TRP A C 1
ATOM 1969 O O . TRP A 1 267 ? -27.298 -5.419 26.855 1.00 89.94 267 TRP A O 1
ATOM 1979 N N . PRO A 1 268 ? -25.286 -4.704 27.573 1.00 89.94 268 PRO A N 1
ATOM 1980 C CA . PRO A 1 268 ? -25.504 -5.196 28.923 1.00 89.94 268 PRO A CA 1
ATOM 1981 C C . PRO A 1 268 ? -26.669 -4.458 29.595 1.00 89.94 268 PRO A C 1
ATOM 1983 O O . PRO A 1 268 ? -26.724 -3.226 29.654 1.00 89.94 268 PRO A O 1
ATOM 1986 N N . SER A 1 269 ? -27.617 -5.233 30.123 1.00 84.75 269 SER A N 1
ATOM 1987 C CA . SER A 1 269 ? -28.782 -4.725 30.847 1.00 84.75 269 SER A CA 1
ATOM 1988 C C . SER A 1 269 ? -28.695 -5.069 32.336 1.00 84.75 269 SER A C 1
ATOM 1990 O O . SER A 1 269 ? -28.562 -6.237 32.700 1.00 84.75 269 SER A O 1
ATOM 1992 N N . GLY A 1 270 ? -28.840 -4.064 33.205 1.00 85.62 270 GLY A N 1
ATOM 1993 C CA . GLY A 1 270 ? -28.869 -4.238 34.661 1.00 85.62 270 GLY A CA 1
ATOM 1994 C C . GLY A 1 270 ? -27.492 -4.205 35.339 1.00 85.62 270 GLY A C 1
ATOM 1995 O O . GLY A 1 270 ? -26.497 -3.800 34.751 1.00 85.62 270 GLY A O 1
ATOM 1996 N N . GLY A 1 271 ? -27.454 -4.587 36.620 1.00 82.88 271 GLY A N 1
ATOM 1997 C CA . GLY A 1 271 ? -26.259 -4.506 37.474 1.00 82.88 271 GLY A CA 1
ATOM 1998 C C . GLY A 1 271 ? -25.560 -5.843 37.747 1.00 82.88 271 GLY A C 1
ATOM 1999 O O . GLY A 1 271 ? -24.715 -5.902 38.634 1.00 82.88 271 GLY A O 1
ATOM 2000 N N . SER A 1 272 ? -25.901 -6.932 37.053 1.00 85.00 272 SER A N 1
ATOM 2001 C CA . SER A 1 272 ? -25.327 -8.267 37.317 1.00 85.00 272 SER A CA 1
ATOM 2002 C C . SER A 1 272 ? -23.807 -8.319 37.112 1.00 85.00 272 SER A C 1
ATOM 2004 O O . SER A 1 272 ? -23.122 -9.061 37.810 1.00 85.00 272 SER A O 1
ATOM 2006 N N . GLN A 1 273 ? -23.273 -7.478 36.222 1.00 88.62 273 GLN A N 1
ATOM 2007 C CA . GLN A 1 273 ? -21.845 -7.373 35.911 1.00 88.62 273 GLN A CA 1
ATOM 2008 C C . GLN A 1 273 ? -21.135 -6.218 36.646 1.00 88.62 273 GLN A C 1
ATOM 2010 O O . GLN A 1 273 ? -20.015 -5.876 36.295 1.00 88.62 273 GLN A O 1
ATOM 2015 N N . HIS A 1 274 ? -21.735 -5.602 37.675 1.00 86.19 274 HIS A N 1
ATOM 2016 C CA . HIS A 1 274 ? -21.171 -4.401 38.328 1.00 86.19 274 HIS A CA 1
ATOM 2017 C C . HIS A 1 274 ? -19.807 -4.596 39.019 1.00 86.19 274 HIS A C 1
ATOM 2019 O O . HIS A 1 274 ? -19.177 -3.611 39.399 1.00 86.19 274 HIS A O 1
ATOM 2025 N N . GLY A 1 275 ? -19.369 -5.843 39.214 1.00 86.44 275 GLY A N 1
ATOM 2026 C CA . GLY A 1 275 ? -18.036 -6.190 39.718 1.00 86.44 275 GLY A CA 1
ATOM 2027 C C . GLY A 1 275 ? -17.006 -6.499 38.625 1.00 86.44 275 GLY A C 1
ATOM 2028 O O . GLY A 1 275 ? -15.856 -6.785 38.948 1.00 86.44 275 GLY A O 1
ATOM 2029 N N . VAL A 1 276 ? -17.404 -6.476 37.351 1.00 90.38 276 VAL A N 1
ATOM 2030 C CA . VAL A 1 276 ? -16.517 -6.707 36.207 1.00 90.38 276 VAL A CA 1
ATOM 2031 C C . VAL A 1 276 ? -15.959 -5.362 35.755 1.00 90.38 276 VAL A C 1
ATOM 2033 O O . VAL A 1 276 ? -16.710 -4.439 35.441 1.00 90.38 276 VAL A O 1
ATOM 2036 N N . ASN A 1 277 ? -14.634 -5.242 35.740 1.00 89.69 277 ASN A N 1
ATOM 2037 C CA . ASN A 1 277 ? -13.974 -4.052 35.213 1.00 89.69 277 ASN A CA 1
ATOM 2038 C C . ASN A 1 277 ? -13.982 -4.084 33.678 1.00 89.69 277 ASN A C 1
ATOM 2040 O O . ASN A 1 277 ? -13.788 -5.162 33.114 1.00 89.69 277 ASN A O 1
ATOM 2044 N N . PRO A 1 278 ? -14.149 -2.929 33.008 1.00 89.06 278 PRO A N 1
ATOM 2045 C CA . PRO A 1 278 ? -14.009 -2.859 31.561 1.00 89.06 278 PRO A CA 1
ATOM 2046 C C . PRO A 1 278 ? -12.590 -3.248 31.133 1.00 89.06 278 PRO A C 1
ATOM 2048 O O . PRO A 1 278 ? -11.602 -2.852 31.762 1.00 89.06 278 PRO A O 1
ATOM 2051 N N . SER A 1 279 ? -12.492 -4.007 30.048 1.00 89.94 279 SER A N 1
ATOM 2052 C CA . SER A 1 279 ? -11.225 -4.369 29.416 1.00 89.94 279 SER A CA 1
ATOM 2053 C C . SER A 1 279 ? -10.624 -3.200 28.632 1.00 89.94 279 SER A C 1
ATOM 2055 O O . SER A 1 279 ? -11.329 -2.318 28.142 1.00 89.94 279 SER A O 1
ATOM 2057 N N . GLN A 1 280 ? -9.302 -3.222 28.438 1.00 85.25 280 GLN A N 1
ATOM 2058 C CA . GLN A 1 280 ? -8.646 -2.336 27.473 1.00 85.25 280 GLN A CA 1
ATOM 2059 C C . GLN A 1 280 ? -8.879 -2.862 26.052 1.00 85.25 280 GLN A C 1
ATOM 2061 O O . GLN A 1 280 ? -8.354 -3.911 25.673 1.00 85.25 280 GLN A O 1
ATOM 2066 N N . THR A 1 281 ? -9.682 -2.140 25.271 1.00 86.44 281 THR A N 1
ATOM 2067 C CA . THR A 1 281 ? -10.065 -2.509 23.896 1.00 86.44 281 THR A CA 1
ATOM 2068 C C . THR A 1 281 ? -9.343 -1.685 22.823 1.00 86.44 281 THR A C 1
ATOM 2070 O O . THR A 1 281 ? -9.384 -2.033 21.646 1.00 86.44 281 THR A O 1
ATOM 2073 N N . ASN A 1 282 ? -8.594 -0.651 23.215 1.00 81.56 282 ASN A N 1
ATOM 2074 C CA . ASN A 1 282 ? -7.857 0.260 22.332 1.00 81.56 282 ASN A CA 1
ATOM 2075 C C . ASN A 1 282 ? -6.417 -0.204 22.019 1.00 81.56 282 ASN A C 1
ATOM 2077 O O . ASN A 1 282 ? -5.510 0.613 21.882 1.00 81.56 282 ASN A O 1
ATOM 2081 N N . ASN A 1 283 ? -6.193 -1.516 21.912 1.00 77.62 283 ASN A N 1
ATOM 2082 C CA . ASN A 1 283 ? -4.845 -2.096 21.825 1.00 77.62 283 ASN A CA 1
ATOM 2083 C C . ASN A 1 283 ? -4.206 -2.022 20.430 1.00 77.62 283 ASN A C 1
ATOM 2085 O O . ASN A 1 283 ? -3.072 -2.467 20.273 1.00 77.62 283 ASN A O 1
ATOM 2089 N N . VAL A 1 284 ? -4.906 -1.484 19.424 1.00 74.81 284 VAL A N 1
ATOM 2090 C CA . VAL A 1 284 ? -4.326 -1.265 18.094 1.00 74.81 284 VAL A CA 1
ATOM 2091 C C . VAL A 1 284 ? -3.608 0.088 18.096 1.00 74.81 284 VAL A C 1
ATOM 2093 O O . VAL A 1 284 ? -4.272 1.126 18.201 1.00 74.81 284 VAL A O 1
ATOM 2096 N N . PRO A 1 285 ? -2.272 0.112 17.994 1.00 70.31 285 PRO A N 1
ATOM 2097 C CA . PRO A 1 285 ? -1.509 1.351 17.978 1.00 70.31 285 PRO A CA 1
ATOM 2098 C C . PRO A 1 285 ? -1.831 2.187 16.731 1.00 70.31 285 PRO A C 1
ATOM 2100 O O . PRO A 1 285 ? -1.865 1.682 15.611 1.00 70.31 285 PRO A O 1
ATOM 2103 N N . GLY A 1 286 ? -2.057 3.488 16.921 1.00 61.00 286 GLY A N 1
ATOM 2104 C CA . GLY A 1 286 ? -2.344 4.406 15.819 1.00 61.00 286 GLY A CA 1
ATOM 2105 C C . GLY A 1 286 ? -1.138 4.643 14.911 1.00 61.00 286 GLY A C 1
ATOM 2106 O O . GLY A 1 286 ? -0.004 4.771 15.384 1.00 61.00 286 GLY A O 1
ATOM 2107 N N . ALA A 1 287 ? -1.393 4.792 13.608 1.00 52.09 287 ALA A N 1
ATOM 2108 C CA . ALA A 1 287 ? -0.365 5.052 12.595 1.00 52.09 287 ALA A CA 1
ATOM 2109 C C . ALA A 1 287 ? 0.457 6.336 12.871 1.00 52.09 287 ALA A C 1
ATOM 2111 O O . ALA A 1 287 ? 1.636 6.395 12.532 1.00 52.09 287 ALA A O 1
ATOM 2112 N N . GLY A 1 288 ? -0.131 7.335 13.547 1.00 45.81 288 GLY A N 1
ATOM 2113 C CA . GLY A 1 288 ? 0.528 8.592 13.947 1.00 45.81 288 GLY A CA 1
ATOM 2114 C C . GLY A 1 288 ? 0.976 8.670 15.417 1.00 45.81 288 GLY A C 1
ATOM 2115 O O . GLY A 1 288 ? 1.546 9.673 15.844 1.00 45.81 288 GLY A O 1
ATOM 2116 N N . GLY A 1 289 ? 0.726 7.633 16.223 1.00 42.06 289 GLY A N 1
ATOM 2117 C CA . GLY A 1 289 ? 0.868 7.662 17.683 1.00 42.06 289 GLY A CA 1
ATOM 2118 C C . GLY A 1 289 ? 2.259 7.262 18.157 1.00 42.06 289 GLY A C 1
ATOM 2119 O O . GLY A 1 289 ? 2.471 6.158 18.652 1.00 42.06 289 GLY A O 1
ATOM 2120 N N . GLY A 1 290 ? 3.241 8.132 17.954 1.00 38.47 290 GLY A N 1
ATOM 2121 C CA . GLY A 1 290 ? 4.600 7.995 18.476 1.00 38.47 290 GLY A CA 1
ATOM 2122 C C . GLY A 1 290 ? 5.072 9.280 19.127 1.00 38.47 290 GLY A C 1
ATOM 2123 O O . GLY A 1 290 ? 6.161 9.746 18.815 1.00 38.47 290 GLY A O 1
ATOM 2124 N N . GLY A 1 291 ? 4.256 9.862 20.008 1.00 32.91 291 GLY A N 1
ATOM 2125 C CA . GLY A 1 291 ? 4.804 10.762 21.010 1.00 32.91 291 GLY A CA 1
ATOM 2126 C C . GLY A 1 291 ? 5.832 9.968 21.805 1.00 32.91 291 GLY A C 1
ATOM 2127 O O . GLY A 1 291 ? 5.471 9.017 22.496 1.00 32.91 291 GLY A O 1
ATOM 2128 N N . ALA A 1 292 ? 7.110 10.311 21.648 1.00 28.48 292 ALA A N 1
ATOM 2129 C CA . ALA A 1 292 ? 8.133 9.880 22.583 1.00 28.48 292 ALA A CA 1
ATOM 2130 C C . ALA A 1 292 ? 7.615 10.155 24.007 1.00 28.48 292 ALA A C 1
ATOM 2132 O O . ALA A 1 292 ? 7.025 11.223 24.224 1.00 28.48 292 ALA A O 1
ATOM 2133 N N . PRO A 1 293 ? 7.792 9.232 24.967 1.00 34.16 293 PRO A N 1
ATOM 2134 C CA . PRO A 1 293 ? 7.560 9.585 26.355 1.00 34.16 293 PRO A CA 1
ATOM 2135 C C . PRO A 1 293 ? 8.458 10.790 26.658 1.00 34.16 293 PRO A C 1
ATOM 2137 O O . PRO A 1 293 ? 9.662 10.750 26.401 1.00 34.16 293 PRO A O 1
ATOM 2140 N N . ARG A 1 294 ? 7.842 11.890 27.096 1.00 35.38 294 ARG A N 1
ATOM 2141 C CA . ARG A 1 294 ? 8.578 12.972 27.750 1.00 35.38 294 ARG A CA 1
ATOM 2142 C C . ARG A 1 294 ? 9.130 12.473 29.075 1.00 35.38 294 ARG A C 1
ATOM 2144 O O . ARG A 1 294 ? 8.402 11.707 29.745 1.00 35.38 294 ARG A O 1
#

Organism: NCBI:txid399497

Radius of gyration: 31.05 Å; chains: 1; bounding box: 67×26×102 Å